Protein 2QHQ (pdb70)

Secondary structure (DSSP, 8-state):
-----HHHHHHHHHH-----TTT--HHHHH-EE----EEETTEEE-TTSSTTT--HHHHHHTT---HHHHHTTHIIIIIITT-TT----HHHHH---GGGGEEESS--EE-/--S---HHHHHHHHHH-----TTT--HHHHH-EE----EEETTEEE-TTSSTTT--HHHHHHTT---HHHHHTTHIIIIIITT-TT----HHHHH---GGGGEEESS--EE-

Solvent-accessible surface area: 12745 Å² total

InterPro domains:
  IPR014984 HopJ type III effector protein [PF08888] (11-119)
  IPR038604 Type III effector HopJ superfamily [G3DSA:3.20.160.10] (1-122)

Nearest PDB structures (foldseek):
  2qhq-assembly1_A  TM=1.009E+00  e=3.664E-19  Vibrio parahaemolyticus RIMD 2210633
  2qhq-assembly1_A  TM=9.987E-01  e=3.672E-18  Vibrio parahaemolyticus RIMD 2210633

Sequence (223 aa):
LGFGELQQFLDALASSPEIEFETTAVVIEDNYDFTPAAFTNGNTQNDANENNGSCIFAFGLLNALDEATLACFGRFYREDVLLHPENNDHQNIRNFVTGWEGIQQFETSALTAALGFGELQQFLDALASSPEIEFETTAVIEDNYDFTPAAFTTNGNTQNDANEENNGSCIFAFGLLNALDEEATLACFGRFYREDVLLHPEENNDHQNIRNFVTGWEEGIQFETSALTTA

Structure (mmCIF, N/CA/C/O backbone):
data_2QHQ
#
_entry.id   2QHQ
#
_cell.length_a   34.796
_cell.length_b   80.851
_cell.length_c   87.774
_cell.angle_alpha   90.00
_cell.angle_beta   90.00
_cell.angle_gamma   90.00
#
_symmetry.space_group_name_H-M   'P 21 21 21'
#
loop_
_entity.id
_entity.type
_entity.pdbx_description
1 polymer 'Unknown function protein VPA0580'
2 non-polymer 'ACETATE ION'
3 water water
#
loop_
_atom_site.group_PDB
_atom_site.id
_atom_site.type_symbol
_atom_site.label_atom_id
_atom_site.label_alt_id
_atom_site.label_comp_id
_atom_site.label_asym_id
_atom_site.label_entity_id
_atom_site.label_seq_id
_atom_site.pdbx_PDB_ins_code
_atom_site.Cartn_x
_atom_site.Cartn_y
_atom_site.Cartn_z
_atom_site.occupancy
_atom_site.B_iso_or_equiv
_atom_site.auth_seq_id
_atom_site.auth_comp_id
_atom_site.auth_asym_id
_atom_site.auth_atom_id
_atom_site.pdbx_PDB_model_num
ATOM 1 N N . LEU A 1 6 ? 44.634 80.277 5.660 1.00 19.08 3 LEU A N 1
ATOM 2 C CA . LEU A 1 6 ? 46.072 79.928 5.470 1.00 18.87 3 LEU A CA 1
ATOM 3 C C . LEU A 1 6 ? 46.984 80.884 6.242 1.00 18.29 3 LEU A C 1
ATOM 4 O O . LEU A 1 6 ? 47.753 80.454 7.114 1.00 19.32 3 LEU A O 1
ATOM 9 N N . GLY A 1 7 ? 46.879 82.178 5.933 1.00 16.52 4 GLY A N 1
ATOM 10 C CA . GLY A 1 7 ? 47.757 83.210 6.491 1.00 13.83 4 GLY A CA 1
ATOM 11 C C . GLY A 1 7 ? 47.880 83.257 8.003 1.00 12.22 4 GLY A C 1
ATOM 12 O O . GLY A 1 7 ? 47.058 82.699 8.737 1.00 12.18 4 GLY A O 1
ATOM 13 N N . PHE A 1 8 ? 48.921 83.934 8.469 1.00 10.92 5 PHE A N 1
ATOM 14 C CA . PHE A 1 8 ? 49.161 84.088 9.889 1.00 9.61 5 PHE A CA 1
ATOM 15 C C . PHE A 1 8 ? 47.950 84.747 10.553 1.00 9.01 5 PHE A C 1
ATOM 16 O O . PHE A 1 8 ? 47.474 85.792 10.095 1.00 7.85 5 PHE A O 1
ATOM 24 N N . GLY A 1 9 ? 47.473 84.131 11.627 1.00 8.22 6 GLY A N 1
ATOM 25 C CA . GLY A 1 9 ? 46.347 84.669 12.395 1.00 9.50 6 GLY A CA 1
ATOM 26 C C . GLY A 1 9 ? 44.988 84.249 11.883 1.00 10.52 6 GLY A C 1
ATOM 27 O O . GLY A 1 9 ? 43.967 84.708 12.391 1.00 11.38 6 GLY A O 1
ATOM 60 N N . GLU A 1 13 ? 36.651 79.308 12.484 1.00 12.80 10 GLU A N 1
ATOM 61 C CA . GLU A 1 13 ? 35.753 79.323 13.639 1.00 13.43 10 GLU A CA 1
ATOM 62 C C . GLU A 1 13 ? 34.825 78.117 13.633 1.00 13.48 10 GLU A C 1
ATOM 63 O O . GLU A 1 13 ? 34.180 77.816 12.620 1.00 13.90 10 GLU A O 1
ATOM 69 N N . LEU A 1 14 ? 34.762 77.439 14.780 1.00 13.15 11 LEU A N 1
ATOM 70 C CA . LEU A 1 14 ? 33.967 76.238 14.911 1.00 12.88 11 LEU A CA 1
ATOM 71 C C . LEU A 1 14 ? 32.481 76.519 14.698 1.00 12.98 11 LEU A C 1
ATOM 72 O O . LEU A 1 14 ? 31.830 75.807 13.945 1.00 12.73 11 LEU A O 1
ATOM 77 N N . GLN A 1 15 ? 31.937 77.535 15.370 1.00 12.08 12 GLN A N 1
ATOM 78 C CA . GLN A 1 15 ? 30.482 77.724 15.319 1.00 12.19 12 GLN A CA 1
ATOM 79 C C . GLN A 1 15 ? 29.942 77.916 13.898 1.00 11.56 12 GLN A C 1
ATOM 80 O O . GLN A 1 15 ? 28.892 77.347 13.537 1.00 11.49 12 GLN A O 1
ATOM 86 N N . GLN A 1 16 ? 30.660 78.681 13.077 1.00 10.92 13 GLN A N 1
ATOM 87 C CA . GLN A 1 16 ? 30.178 78.942 11.720 1.00 10.95 13 GLN A CA 1
ATOM 88 C C . GLN A 1 16 ? 30.148 77.652 10.898 1.00 10.59 13 GLN A C 1
ATOM 89 O O . GLN A 1 16 ? 29.217 77.425 10.135 1.00 10.22 13 GLN A O 1
ATOM 95 N N . PHE A 1 17 ? 31.163 76.809 11.074 1.00 10.50 14 PHE A N 1
ATOM 96 C CA . PHE A 1 17 ? 31.194 75.538 10.370 1.00 10.45 14 PHE A CA 1
ATOM 97 C C . PHE A 1 17 ? 29.950 74.710 10.736 1.00 10.91 14 PHE A C 1
ATOM 98 O O . PHE A 1 17 ? 29.281 74.151 9.864 1.00 10.58 14 PHE A O 1
ATOM 106 N N . LEU A 1 18 ? 29.632 74.652 12.026 1.00 11.25 15 LEU A N 1
ATOM 107 C CA . LEU A 1 18 ? 28.478 73.852 12.477 1.00 11.81 15 LEU A CA 1
ATOM 108 C C . LEU A 1 18 ? 27.167 74.439 11.958 1.00 11.72 15 LEU A C 1
ATOM 109 O O . LEU A 1 18 ? 26.272 73.7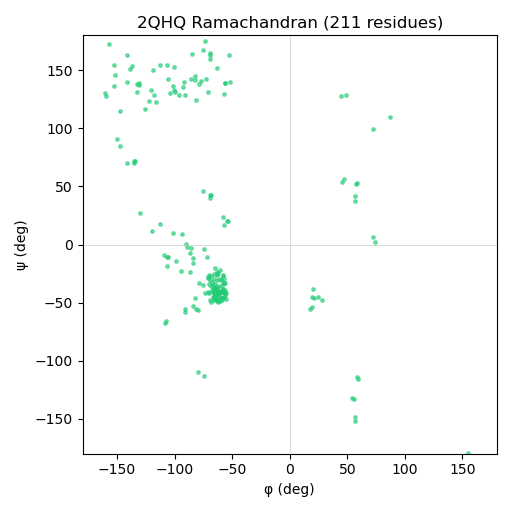12 11.527 1.00 11.70 15 LEU A O 1
ATOM 114 N N . ASP A 1 19 ? 27.066 75.764 11.979 1.00 11.78 16 ASP A N 1
ATOM 115 C CA . ASP A 1 19 ? 25.882 76.430 11.451 1.00 11.92 16 ASP A CA 1
ATOM 116 C C . ASP A 1 19 ? 25.720 76.171 9.957 1.00 12.02 16 ASP A C 1
ATOM 117 O O . ASP A 1 19 ? 24.597 75.995 9.475 1.00 11.25 16 ASP A O 1
ATOM 122 N N . ALA A 1 20 ? 26.838 76.156 9.229 1.00 11.30 17 ALA A N 1
ATOM 123 C CA . ALA A 1 20 ? 26.805 75.970 7.782 1.00 10.63 17 ALA A CA 1
ATOM 124 C C . ALA A 1 20 ? 26.406 74.537 7.457 1.00 10.94 17 ALA A C 1
ATOM 125 O O . ALA A 1 20 ? 25.597 74.281 6.562 1.00 10.70 17 ALA A O 1
ATOM 127 N N . LEU A 1 21 ? 26.970 73.619 8.221 1.00 10.37 18 LEU A N 1
ATOM 128 C CA . LEU A 1 21 ? 26.661 72.197 8.106 1.00 11.03 18 LEU A CA 1
ATOM 129 C C . LEU A 1 21 ? 25.170 71.937 8.364 1.00 11.79 18 LEU A C 1
ATOM 130 O O . LEU A 1 21 ? 24.544 71.130 7.670 1.00 10.85 18 LEU A O 1
ATOM 135 N N . ALA A 1 22 ? 24.616 72.625 9.360 1.00 12.34 19 ALA A N 1
ATOM 136 C CA . ALA A 1 22 ? 23.182 72.499 9.678 1.00 12.52 19 ALA A CA 1
ATOM 137 C C . ALA A 1 22 ? 22.289 73.084 8.589 1.00 12.64 19 ALA A C 1
ATOM 138 O O . ALA A 1 22 ? 21.213 72.554 8.307 1.00 14.25 19 ALA A O 1
ATOM 140 N N . SER A 1 23 ? 22.731 74.175 7.972 1.00 12.57 20 SER A N 1
ATOM 141 C CA . SER A 1 23 ? 21.921 74.900 6.992 1.00 12.67 20 SER A CA 1
ATOM 142 C C . SER A 1 23 ? 21.996 74.271 5.589 1.00 12.33 20 SER A C 1
ATOM 143 O O . SER A 1 23 ? 20.968 74.081 4.941 1.00 12.11 20 SER A O 1
ATOM 146 N N . SER A 1 24 ? 23.211 73.947 5.137 1.00 12.19 21 SER A N 1
ATOM 147 C CA . SER A 1 24 ? 23.446 73.461 3.768 1.00 11.85 21 SER A CA 1
ATOM 148 C C . SER A 1 24 ? 24.515 72.361 3.776 1.00 11.56 21 SER A C 1
ATOM 149 O O . SER A 1 24 ? 25.644 72.576 3.293 1.00 11.39 21 SER A O 1
ATOM 152 N N . PRO A 1 25 ? 24.174 71.175 4.319 1.00 11.18 22 PRO A N 1
ATOM 153 C CA . PRO A 1 25 ? 25.159 70.094 4.475 1.00 10.68 22 PRO A CA 1
ATOM 154 C C . PRO A 1 25 ? 25.832 69.639 3.176 1.00 10.19 22 PRO A C 1
ATOM 155 O O . PRO A 1 25 ? 26.958 69.152 3.218 1.00 9.20 22 PRO A O 1
ATOM 159 N N . GLU A 1 26 ? 25.167 69.808 2.038 1.00 9.18 23 GLU A N 1
ATOM 160 C CA . GLU A 1 26 ? 25.734 69.363 0.760 1.00 9.14 23 GLU A CA 1
ATOM 161 C C . GLU A 1 26 ? 26.836 70.281 0.240 1.00 9.02 23 GLU A C 1
ATOM 162 O O . GLU A 1 26 ? 27.527 69.956 -0.741 1.00 7.80 23 GLU A O 1
ATOM 179 N N . ILE A 1 28 ? 29.185 71.282 2.315 1.00 11.98 25 ILE A N 1
ATOM 180 C CA . ILE A 1 28 ? 30.361 70.965 3.145 1.00 13.12 25 ILE A CA 1
ATOM 181 C C . ILE A 1 28 ? 31.340 70.072 2.387 1.00 14.27 25 ILE A C 1
ATOM 182 O O . ILE A 1 28 ? 30.943 69.018 1.855 1.00 14.63 25 ILE A O 1
ATOM 187 N N . GLU A 1 29 ? 32.614 70.470 2.340 1.00 14.36 26 GLU A N 1
ATOM 188 C CA . GLU A 1 29 ? 33.614 69.628 1.679 1.00 14.74 26 GLU A CA 1
ATOM 189 C C . GLU A 1 29 ? 34.618 69.072 2.672 1.00 14.11 26 GLU A C 1
ATOM 190 O O . GLU A 1 29 ? 34.834 69.652 3.731 1.00 13.40 26 GLU A O 1
ATOM 196 N N . PHE A 1 30 ? 35.211 67.934 2.317 1.00 13.87 27 PHE A N 1
ATOM 197 C CA . PHE A 1 30 ? 36.140 67.212 3.176 1.00 13.80 27 PHE A CA 1
ATOM 1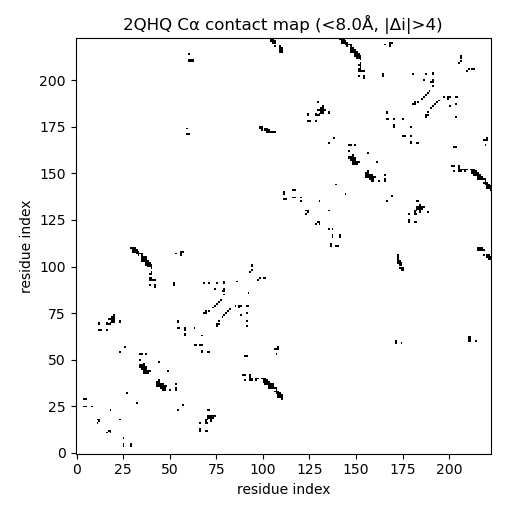98 C C . PHE A 1 30 ? 37.302 68.090 3.637 1.00 12.87 27 PHE A C 1
ATOM 199 O O . PHE A 1 30 ? 37.692 68.036 4.815 1.00 13.17 27 PHE A O 1
ATOM 207 N N . GLU A 1 31 ? 37.842 68.896 2.719 1.00 12.93 28 GLU A N 1
ATOM 208 C CA . GLU A 1 31 ? 38.963 69.801 3.044 1.00 12.71 28 GLU A CA 1
ATOM 209 C C . GLU A 1 31 ? 38.563 70.756 4.155 1.00 12.55 28 GLU A C 1
ATOM 210 O O . GLU A 1 31 ? 39.357 71.031 5.062 1.00 12.84 28 GLU A O 1
ATOM 216 N N . THR A 1 32 ? 37.330 71.247 4.083 1.00 12.32 29 THR A N 1
ATOM 217 C CA . THR A 1 32 ? 36.823 72.190 5.080 1.00 11.50 29 THR A CA 1
ATOM 218 C C . THR A 1 32 ? 36.711 71.515 6.437 1.00 11.01 29 THR A C 1
ATOM 219 O O . THR A 1 32 ? 37.143 72.057 7.449 1.00 10.21 29 THR A O 1
ATOM 223 N N . THR A 1 33 ? 36.166 70.307 6.445 1.00 10.18 30 THR A N 1
ATOM 224 C CA . THR A 1 33 ? 36.075 69.529 7.679 1.00 10.60 30 THR A CA 1
ATOM 225 C C . THR A 1 33 ? 37.455 69.306 8.283 1.00 10.60 30 THR A C 1
ATOM 226 O O . THR A 1 33 ? 37.637 69.474 9.500 1.00 10.68 30 THR A O 1
ATOM 238 N N . ALA A 1 35 ? 40.168 71.040 7.896 1.00 10.42 32 ALA A N 1
ATOM 239 C CA . ALA A 1 35 ? 40.715 72.322 8.382 1.00 9.81 32 ALA A CA 1
ATOM 240 C C . ALA A 1 35 ? 40.110 72.744 9.715 1.00 10.09 32 ALA A C 1
ATOM 241 O O . ALA A 1 35 ? 40.825 73.184 10.637 1.00 10.04 32 ALA A O 1
ATOM 243 N N . VAL A 1 36 ? 38.795 72.630 9.823 1.00 9.62 33 VAL A N 1
ATOM 244 C CA A VAL A 1 36 ? 38.103 72.995 11.060 0.50 9.58 33 VAL A CA 1
ATOM 245 C CA B VAL A 1 36 ? 38.130 73.021 11.062 0.50 9.64 33 VAL A CA 1
ATOM 246 C C . VAL A 1 36 ? 38.587 72.126 12.217 1.00 9.61 33 VAL A C 1
ATOM 247 O O . VAL A 1 36 ? 38.817 72.618 13.325 1.00 10.46 33 VAL A O 1
ATOM 254 N N . ILE A 1 37 ? 38.750 70.827 11.961 1.00 9.72 34 ILE A N 1
ATOM 255 C CA . ILE A 1 37 ? 39.251 69.933 13.025 1.00 10.17 34 ILE A CA 1
ATOM 256 C C . ILE A 1 37 ? 40.682 70.276 13.440 1.00 10.47 34 ILE A C 1
ATOM 257 O O . ILE A 1 37 ? 40.999 70.401 14.634 1.00 10.36 34 ILE A O 1
ATOM 262 N N . GLU A 1 38 ? 41.541 70.465 12.449 1.00 10.84 35 GLU A N 1
ATOM 263 C CA . GLU A 1 38 ? 42.921 70.877 12.714 1.00 11.30 35 GLU A CA 1
ATOM 264 C C . GLU A 1 38 ? 42.979 72.160 13.539 1.00 11.12 35 GLU A C 1
ATOM 265 O O . GLU A 1 38 ? 43.712 72.227 14.534 1.00 11.58 35 GLU A O 1
ATOM 271 N N . ASP A 1 39 ? 42.182 73.152 13.151 1.00 10.36 36 ASP A N 1
ATOM 272 C CA . ASP A 1 39 ? 42.258 74.476 13.778 1.00 10.43 36 ASP A CA 1
ATOM 273 C C . ASP A 1 39 ? 41.710 74.471 15.191 1.00 10.46 36 ASP A C 1
ATOM 274 O O . ASP A 1 39 ? 42.149 75.269 16.025 1.00 10.69 36 ASP A O 1
ATOM 279 N N . ASN A 1 40 ? 40.770 73.570 15.458 1.00 10.32 37 ASN A N 1
ATOM 280 C CA . ASN A 1 40 ? 40.025 73.633 16.700 1.00 10.95 37 ASN A CA 1
ATOM 281 C C . ASN A 1 40 ? 40.349 72.596 17.768 1.00 11.66 37 ASN A C 1
ATOM 282 O O . ASN A 1 40 ? 39.895 72.746 18.907 1.00 13.10 37 ASN A O 1
ATOM 287 N N . TYR A 1 41 ? 41.126 71.576 17.405 1.00 11.87 38 TYR A N 1
ATOM 288 C CA . TYR A 1 41 ? 41.397 70.446 18.301 1.00 12.55 38 TYR A CA 1
ATOM 289 C C . TYR A 1 41 ? 42.836 69.987 18.248 1.00 12.61 38 TYR A C 1
ATOM 290 O O . TYR A 1 41 ? 43.506 70.112 17.215 1.00 12.95 38 TYR A O 1
ATOM 299 N N . ASP A 1 42 ? 43.285 69.439 19.372 1.00 12.48 39 ASP A N 1
ATOM 300 C CA . ASP A 1 42 ? 44.496 68.636 19.441 1.00 12.96 39 ASP A CA 1
ATOM 301 C C . ASP A 1 42 ? 44.078 67.197 19.209 1.00 13.08 39 ASP A C 1
ATOM 302 O O . ASP A 1 42 ? 43.135 66.703 19.841 1.00 12.49 39 ASP A O 1
ATOM 307 N N . PHE A 1 43 ? 44.763 66.547 18.277 1.00 13.15 40 PHE A N 1
ATOM 308 C CA . PHE A 1 43 ? 44.451 65.183 17.900 1.00 13.28 40 PHE A CA 1
ATOM 309 C C . PHE A 1 43 ? 45.410 64.183 18.547 1.00 14.23 40 PHE A C 1
ATOM 310 O O . PHE A 1 43 ? 46.640 64.380 18.560 1.00 14.21 40 PHE A O 1
ATOM 318 N N . THR A 1 44 ? 44.831 63.133 19.110 1.00 13.88 41 THR A N 1
ATOM 319 C CA . THR A 1 44 ? 45.595 62.023 19.660 1.00 15.11 41 THR A CA 1
ATOM 320 C C . THR A 1 44 ? 45.074 60.754 19.007 1.00 14.17 41 THR A C 1
ATOM 321 O O . THR A 1 44 ? 43.902 60.410 19.181 1.00 15.15 41 THR A O 1
A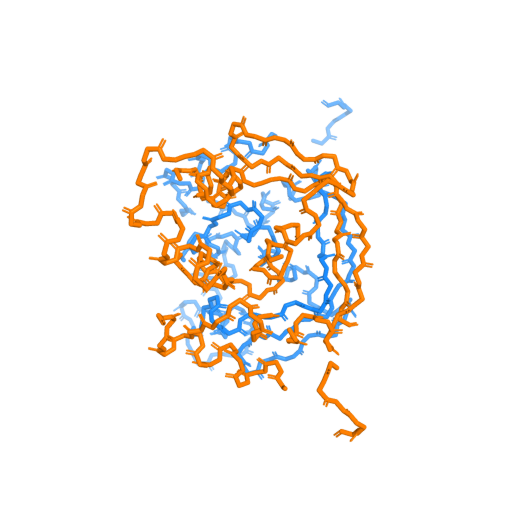TOM 325 N N . PRO A 1 45 ? 45.923 60.052 18.243 1.00 14.47 42 PRO A N 1
ATOM 326 C CA . PRO A 1 45 ? 45.427 58.841 17.591 1.00 13.95 42 PRO A CA 1
ATOM 327 C C . PRO A 1 45 ? 44.755 57.904 18.585 1.00 13.85 42 PRO A C 1
ATOM 328 O O . PRO A 1 45 ? 45.224 57.749 19.711 1.00 13.51 42 PRO A O 1
ATOM 332 N N . ALA A 1 46 ? 43.657 57.309 18.156 1.00 13.07 43 ALA A N 1
ATOM 333 C CA . ALA A 1 46 ? 42.821 56.475 19.032 1.00 12.96 43 ALA A CA 1
ATOM 334 C C . ALA A 1 46 ? 42.299 55.272 18.293 1.00 12.61 43 ALA A C 1
ATOM 335 O O . ALA A 1 46 ? 41.876 55.381 17.131 1.00 13.14 43 ALA A O 1
ATOM 337 N N . ALA A 1 47 ? 42.290 54.126 18.972 1.00 11.45 44 ALA A N 1
ATOM 338 C CA . ALA A 1 47 ? 41.688 52.925 18.402 1.00 11.78 44 ALA A CA 1
ATOM 339 C C . ALA A 1 47 ? 40.180 53.048 18.529 1.00 11.68 44 ALA A C 1
ATOM 340 O O . ALA A 1 47 ? 39.679 53.533 19.552 1.00 12.25 44 ALA A O 1
ATOM 342 N N . PHE A 1 48 ? 39.448 52.612 17.513 1.00 12.27 45 PHE A N 1
ATOM 343 C CA . PHE A 1 48 ? 37.992 52.565 17.634 1.00 12.20 45 PHE A CA 1
ATOM 344 C C . PHE A 1 48 ? 37.373 51.495 16.764 1.00 13.07 45 PHE A C 1
ATOM 345 O O . PHE A 1 48 ? 37.940 51.108 15.741 1.00 13.48 45 PHE A O 1
ATOM 353 N N . THR A 1 49 ? 36.200 51.022 17.174 1.00 13.16 46 THR A N 1
ATOM 354 C CA . THR A 1 49 ? 35.469 50.061 16.359 1.00 13.87 46 THR A CA 1
ATOM 355 C C . THR A 1 49 ? 34.294 50.789 15.733 1.00 14.04 46 THR A C 1
ATOM 356 O O . THR A 1 49 ? 33.812 51.787 16.277 1.00 13.52 46 THR A O 1
ATOM 360 N N . ASN A 1 50 ? 33.837 50.281 14.598 1.00 13.51 47 ASN A N 1
ATOM 361 C CA . ASN A 1 50 ? 32.794 50.930 13.823 1.00 14.32 47 ASN A CA 1
ATOM 362 C C . ASN A 1 50 ? 32.053 49.807 13.120 1.00 15.29 47 ASN A C 1
ATOM 363 O O . ASN A 1 50 ? 32.447 49.369 12.025 1.00 14.29 47 ASN A O 1
ATOM 368 N N . GLY A 1 51 ? 31.011 49.310 13.788 1.00 16.06 48 GLY A N 1
ATOM 369 C CA . GLY A 1 51 ? 30.237 48.184 13.292 1.00 18.18 48 GLY A CA 1
ATOM 370 C C . GLY A 1 51 ? 31.177 47.011 13.106 1.00 20.26 48 GLY A C 1
ATOM 371 O O . GLY A 1 51 ? 31.774 46.5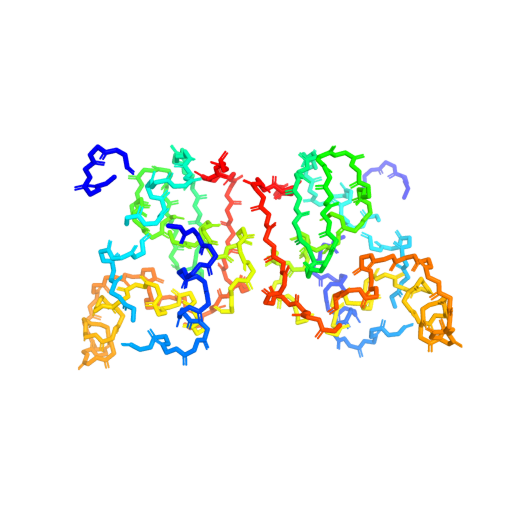33 14.069 1.00 20.30 48 GLY A O 1
ATOM 372 N N . ASN A 1 52 ? 31.355 46.605 11.854 1.00 21.88 49 ASN A N 1
ATOM 373 C CA . ASN A 1 52 ? 32.203 45.467 11.528 1.00 23.65 49 ASN A CA 1
ATOM 374 C C . ASN A 1 52 ? 33.681 45.769 11.252 1.00 23.77 49 ASN A C 1
ATOM 375 O O . ASN A 1 52 ? 34.455 44.842 10.967 1.00 23.45 49 ASN A O 1
ATOM 380 N N . THR A 1 53 ? 34.070 47.042 11.335 1.00 23.40 50 THR A N 1
ATOM 381 C CA . THR A 1 53 ? 35.470 47.428 11.132 1.00 23.90 50 THR A CA 1
ATOM 382 C C . THR A 1 53 ? 36.142 47.775 12.458 1.00 23.00 50 THR A C 1
ATOM 383 O O . THR A 1 53 ? 35.509 48.350 13.351 1.00 22.42 50 THR A O 1
ATOM 387 N N . GLN A 1 54 ? 37.416 47.399 12.579 1.00 22.12 51 GLN A N 1
ATOM 388 C CA . GLN A 1 54 ? 38.230 47.722 13.755 1.00 22.37 51 GLN A CA 1
ATOM 389 C C . GLN A 1 54 ? 39.374 48.592 13.261 1.00 20.10 51 GLN A C 1
ATOM 390 O O . GLN A 1 54 ? 40.032 48.236 12.282 1.00 19.75 51 GLN A O 1
ATOM 396 N N . ASN A 1 55 ? 39.589 49.740 13.900 1.00 17.34 52 ASN A N 1
ATOM 397 C CA . ASN A 1 55 ? 40.663 50.642 13.515 1.00 15.57 52 ASN A CA 1
ATOM 398 C C . ASN A 1 55 ? 41.668 50.750 14.656 1.00 15.00 52 ASN A C 1
ATOM 399 O O . ASN A 1 55 ? 41.297 51.100 15.773 1.00 14.05 52 ASN A O 1
ATOM 404 N N . ASP A 1 56 ? 42.934 50.432 14.380 1.00 14.60 53 ASP A N 1
ATOM 405 C CA . ASP A 1 56 ? 43.998 50.620 15.371 1.00 14.82 53 ASP A CA 1
ATOM 406 C C . ASP A 1 56 ? 44.213 52.113 15.554 1.00 14.04 53 ASP A C 1
ATOM 407 O O . ASP A 1 56 ? 43.858 52.888 14.683 1.00 13.72 53 ASP A O 1
ATOM 412 N N . ALA A 1 57 ? 44.812 52.523 16.665 1.00 13.69 54 ALA A N 1
ATOM 413 C CA . ALA A 1 57 ? 45.291 53.894 16.752 1.00 14.27 54 ALA A CA 1
ATOM 414 C C . ALA A 1 57 ? 46.258 54.154 15.589 1.00 14.45 54 ALA A C 1
ATOM 415 O O . ALA A 1 57 ? 47.076 53.285 15.234 1.00 14.27 54 ALA A O 1
ATOM 417 N N . ASN A 1 58 ? 46.137 55.341 14.997 1.00 15.03 55 ASN A N 1
ATOM 418 C CA . ASN A 1 58 ? 46.880 55.760 13.801 1.00 16.16 55 ASN A CA 1
ATOM 419 C C . ASN A 1 58 ? 46.479 55.166 12.462 1.00 16.60 55 ASN A C 1
ATOM 420 O O . ASN A 1 58 ? 47.105 55.435 11.430 1.00 17.95 55 ASN A O 1
ATOM 425 N N . GLU A 1 59 ? 45.446 54.337 12.478 1.00 15.82 56 GLU A N 1
ATOM 426 C CA . GLU A 1 59 ? 44.903 53.766 11.268 1.00 16.10 56 GLU A CA 1
ATOM 427 C C . GLU A 1 59 ? 43.613 54.510 10.940 1.00 15.04 56 GLU A C 1
ATOM 428 O O . GLU A 1 59 ? 42.770 54.691 11.822 1.00 14.82 56 GLU A O 1
ATOM 434 N N . ASN A 1 60 ? 43.467 54.958 9.687 1.00 13.50 57 ASN A N 1
ATOM 435 C CA . ASN A 1 60 ? 42.255 55.675 9.262 1.00 13.62 57 ASN A CA 1
ATOM 436 C C . ASN A 1 60 ? 41.987 56.952 10.078 1.00 13.26 57 ASN A C 1
ATOM 437 O O . ASN A 1 60 ? 40.892 57.128 10.635 1.00 12.82 57 ASN A O 1
ATOM 442 N N . ASN A 1 61 ? 43.001 57.814 10.157 1.00 13.08 58 ASN A N 1
ATOM 443 C CA . ASN A 1 61 ? 42.923 59.024 10.984 1.00 13.07 58 ASN A CA 1
ATOM 444 C C . ASN A 1 61 ? 41.857 60.002 10.543 1.00 12.58 58 ASN A C 1
ATOM 445 O O . ASN A 1 61 ? 41.319 60.737 11.374 1.00 12.88 58 ASN A O 1
ATOM 450 N N . GLY A 1 62 ? 41.558 60.044 9.241 1.00 11.84 59 GLY A N 1
ATOM 451 C CA . GLY A 1 62 ? 40.458 60.903 8.765 1.00 11.27 59 GLY A CA 1
ATOM 452 C C . GLY A 1 62 ? 39.105 60.535 9.372 1.00 11.86 59 GLY A C 1
ATOM 453 O O . GLY A 1 62 ? 38.381 61.405 9.867 1.00 11.48 59 GLY A O 1
ATOM 454 N N . SER A 1 63 ? 38.766 59.240 9.334 1.00 11.51 60 SER A N 1
ATOM 455 C CA . SER A 1 63 ? 37.524 58.737 9.933 1.00 12.22 60 SER A CA 1
ATOM 456 C C . SER A 1 63 ? 37.534 58.884 11.449 1.00 12.20 60 SER A C 1
ATOM 457 O O . SER A 1 63 ? 36.529 59.261 12.047 1.00 12.27 60 SER A O 1
ATOM 460 N N . CYS A 1 64 ? 38.686 58.622 12.060 1.00 11.53 61 CYS A N 1
ATOM 461 C CA . CYS A 1 64 ? 38.847 58.761 13.516 1.00 11.46 61 CYS A CA 1
ATOM 462 C C . CYS A 1 64 ? 38.499 60.196 13.920 1.00 12.03 61 CYS A C 1
ATOM 463 O O . CYS A 1 64 ? 37.680 60.400 14.814 1.00 12.17 61 CYS A O 1
ATOM 477 N N . ILE A 1 66 ? 36.798 62.530 12.181 1.00 10.62 63 ILE A N 1
ATOM 478 C CA . ILE A 1 66 ? 35.427 62.949 11.885 1.00 11.23 63 ILE A CA 1
ATOM 479 C C . ILE A 1 66 ? 34.431 62.392 12.907 1.00 11.44 63 ILE A C 1
ATOM 480 O O . ILE A 1 66 ? 33.546 63.122 13.372 1.00 11.90 63 ILE A O 1
ATOM 485 N N . PHE A 1 67 ? 34.553 61.102 13.247 1.00 11.48 64 PHE A N 1
ATOM 486 C CA . PHE A 1 67 ? 33.641 60.532 14.231 1.00 11.34 64 PHE A CA 1
ATOM 487 C C . PHE A 1 67 ? 33.816 61.186 15.590 1.00 11.94 64 PHE A C 1
ATOM 488 O O . PHE A 1 67 ? 32.829 61.482 16.254 1.00 11.69 64 PHE A O 1
ATOM 496 N N . ALA A 1 68 ? 35.058 61.424 16.004 1.00 11.48 65 ALA A N 1
ATOM 497 C CA . ALA A 1 68 ? 35.296 62.117 17.280 1.00 11.37 65 ALA A CA 1
ATOM 498 C C . ALA A 1 68 ? 34.694 63.518 17.265 1.00 11.67 65 ALA A C 1
ATOM 499 O O . ALA A 1 68 ? 34.101 63.953 18.241 1.00 12.59 65 ALA A O 1
ATOM 501 N N . PHE A 1 69 ? 34.852 64.216 16.143 1.00 12.05 66 PHE A N 1
ATOM 502 C CA . PHE A 1 69 ? 34.324 65.566 15.963 1.00 11.46 66 PHE A CA 1
ATOM 503 C C . PHE A 1 69 ? 32.786 65.547 16.019 1.00 11.87 66 PHE A C 1
ATOM 504 O O . PHE A 1 69 ? 32.171 66.402 16.632 1.00 11.54 66 PHE A O 1
ATOM 512 N N . GLY A 1 70 ? 32.173 64.559 15.362 1.00 11.45 67 GLY A N 1
ATOM 513 C CA . GLY A 1 70 ? 30.712 64.414 15.425 1.00 11.79 67 GLY A CA 1
ATOM 514 C C . GLY A 1 70 ? 30.225 64.254 16.857 1.00 11.91 67 GLY A C 1
ATOM 515 O O . GLY A 1 70 ? 29.192 64.809 17.237 1.00 12.55 67 GLY A O 1
ATOM 516 N N . LEU A 1 71 ? 30.961 63.502 17.664 1.00 11.88 68 LEU A N 1
ATOM 517 C CA . LEU A 1 71 ? 30.490 63.227 19.017 1.00 12.98 68 LEU A CA 1
ATOM 518 C C . LEU A 1 71 ? 30.639 64.475 19.878 1.00 13.42 68 LEU A C 1
ATOM 519 O O . LEU A 1 71 ? 29.764 64.813 20.673 1.00 13.35 68 LEU A O 1
ATOM 524 N N . LEU A 1 72 ? 31.761 65.160 19.719 1.00 14.19 69 LEU A N 1
ATOM 525 C CA . LEU A 1 72 ? 32.015 66.357 20.515 1.00 13.99 69 LEU A CA 1
ATOM 526 C C . LEU A 1 72 ? 31.026 67.485 20.194 1.00 14.22 69 LEU A C 1
ATOM 527 O O . LEU A 1 72 ? 30.775 68.349 21.033 1.00 14.38 69 LEU A O 1
ATOM 532 N N . ASN A 1 73 ? 30.473 67.471 18.985 1.00 13.14 70 ASN A N 1
ATOM 533 C CA . ASN A 1 73 ? 29.561 68.533 18.542 1.00 13.03 70 ASN A CA 1
ATOM 534 C C . ASN A 1 73 ? 28.114 68.077 18.340 1.00 12.61 70 ASN A C 1
ATOM 535 O O . ASN A 1 73 ? 27.312 68.771 17.712 1.00 12.91 70 ASN A O 1
ATOM 540 N N . ALA A 1 74 ? 27.794 66.926 18.934 1.00 12.53 71 ALA A N 1
ATOM 541 C CA . ALA A 1 74 ? 26.426 66.396 18.994 1.00 11.80 71 ALA A CA 1
ATOM 542 C C . ALA A 1 74 ? 25.774 66.217 17.617 1.00 12.38 71 ALA A C 1
ATOM 543 O O . ALA A 1 74 ? 24.572 66.498 17.450 1.00 12.56 71 ALA A O 1
ATOM 545 N N . LEU A 1 75 ? 26.563 65.793 16.631 1.00 12.08 72 LEU A N 1
ATOM 546 C CA . LEU A 1 75 ? 26.038 65.622 15.275 1.00 12.21 72 LEU A CA 1
ATOM 547 C C . LEU A 1 75 ? 25.339 64.289 15.127 1.00 12.82 72 LEU A C 1
ATOM 548 O O . LEU A 1 75 ? 25.790 63.292 15.676 1.00 13.36 72 LEU A O 1
ATOM 553 N N . ASP A 1 76 ? 24.231 64.280 14.389 1.00 13.08 73 ASP A N 1
ATOM 554 C CA . ASP A 1 76 ? 23.546 63.017 14.121 1.00 13.39 73 ASP A CA 1
ATOM 555 C C . ASP A 1 76 ? 24.256 62.276 12.997 1.00 12.61 73 ASP A C 1
ATOM 556 O O . ASP A 1 76 ? 25.246 62.762 12.473 1.00 11.92 73 ASP A O 1
ATOM 572 N N . GLU A 1 78 ? 23.560 61.553 9.875 1.00 12.01 75 GLU A N 1
ATOM 573 C CA . GLU A 1 78 ? 23.555 62.138 8.537 1.00 12.46 75 GLU A CA 1
ATOM 574 C C . GLU A 1 78 ? 24.460 63.366 8.435 1.00 11.90 75 GLU A C 1
ATOM 575 O O . GLU A 1 78 ? 25.140 63.547 7.422 1.00 12.68 75 GLU A O 1
ATOM 581 N N . ALA A 1 79 ? 24.472 64.183 9.489 1.00 12.15 76 ALA A N 1
ATOM 582 C CA . ALA A 1 79 ? 25.355 65.374 9.568 1.00 11.72 76 ALA A CA 1
ATOM 583 C C . ALA A 1 79 ? 26.811 64.940 9.624 1.00 11.66 76 ALA A C 1
ATOM 584 O O . ALA A 1 79 ? 27.661 65.560 9.011 1.00 12.27 76 ALA A O 1
ATOM 586 N N . THR A 1 80 ? 27.088 63.844 10.327 1.00 11.89 77 THR A N 1
ATOM 587 C CA . THR A 1 80 ? 28.433 63.279 10.400 1.00 11.65 77 THR A CA 1
ATOM 588 C C . THR A 1 80 ? 28.898 62.753 9.033 1.00 11.15 77 THR A C 1
ATOM 589 O O . THR A 1 80 ? 30.018 63.042 8.581 1.00 10.58 77 THR A O 1
ATOM 593 N N . LEU A 1 81 ? 28.046 61.988 8.360 1.00 10.16 78 LEU A N 1
ATOM 594 C CA . LEU A 1 81 ? 28.369 61.534 7.007 1.00 10.91 78 LEU A CA 1
ATOM 595 C C . LEU A 1 81 ? 28.674 62.721 6.069 1.00 10.62 78 LEU A C 1
ATOM 596 O O . LEU A 1 81 ? 29.608 62.662 5.242 1.00 11.00 78 LEU A O 1
ATOM 601 N N . ALA A 1 82 ? 27.918 63.804 6.211 1.00 10.55 79 ALA A N 1
ATOM 602 C CA . ALA A 1 82 ? 28.117 64.991 5.365 1.00 10.77 79 ALA A CA 1
ATOM 603 C C . ALA A 1 82 ? 29.513 65.575 5.515 1.00 11.10 79 ALA A C 1
ATOM 604 O O . ALA A 1 82 ? 30.054 66.176 4.566 1.00 10.98 79 ALA A O 1
ATOM 606 N N . CYS A 1 83 ? 30.090 65.423 6.710 1.00 11.23 80 CYS A N 1
ATOM 607 C CA . CYS A 1 83 ? 31.454 65.913 6.939 1.00 11.97 80 CYS A CA 1
ATOM 608 C C . CYS A 1 83 ? 32.509 65.217 6.074 1.00 12.19 80 CYS A C 1
ATOM 609 O O . CYS A 1 83 ? 33.577 65.785 5.849 1.00 12.08 80 CYS A O 1
ATOM 612 N N . PHE A 1 84 ? 32.219 63.989 5.612 1.00 11.63 81 PHE A N 1
ATOM 613 C CA . PHE A 1 84 ? 33.100 63.270 4.659 1.00 11.60 81 PHE A CA 1
ATOM 614 C C . PHE A 1 84 ? 33.057 63.861 3.243 1.00 11.70 81 PHE A C 1
ATOM 615 O O . PHE A 1 84 ? 33.864 63.502 2.367 1.00 11.97 81 PHE A O 1
ATOM 623 N N . GLY A 1 85 ? 32.107 64.767 3.006 1.00 11.60 82 GLY A N 1
ATOM 624 C CA . GLY A 1 85 ? 32.001 65.419 1.694 1.00 12.18 82 GLY A CA 1
ATOM 625 C C . GLY A 1 85 ? 31.857 64.437 0.546 1.00 12.45 82 GLY A C 1
ATOM 626 O O . GLY A 1 85 ? 31.065 63.501 0.618 1.00 11.95 82 GLY A O 1
ATOM 627 N N . ARG A 1 86 ? 32.641 64.645 -0.510 1.00 12.67 83 ARG A N 1
ATOM 628 C CA . ARG A 1 86 ? 32.568 63.810 -1.718 1.00 12.23 83 ARG A CA 1
ATOM 629 C C . ARG A 1 86 ? 32.814 62.320 -1.481 1.00 12.50 83 ARG A C 1
ATOM 630 O O . ARG A 1 86 ? 32.356 61.488 -2.257 1.00 12.49 83 ARG A O 1
ATOM 638 N N . PHE A 1 87 ? 33.573 61.981 -0.437 1.00 10.91 84 PHE A N 1
ATOM 639 C CA . PHE A 1 87 ? 33.892 60.581 -0.160 1.00 13.46 84 PHE A CA 1
ATOM 640 C C . PHE A 1 87 ? 32.641 59.788 0.233 1.00 11.98 84 PHE A C 1
ATOM 641 O O . PHE A 1 87 ? 32.474 58.641 -0.138 1.00 13.03 84 PHE A O 1
ATOM 649 N N . TYR A 1 88 ? 31.749 60.466 0.937 1.00 11.52 85 TYR A N 1
ATOM 650 C CA . TYR A 1 88 ? 30.417 59.940 1.182 1.00 11.82 85 TYR A CA 1
ATOM 651 C C . TYR A 1 88 ? 29.511 60.150 -0.048 1.00 13.48 85 TYR A C 1
ATOM 652 O O . TYR A 1 88 ? 28.941 59.197 -0.568 1.00 10.79 85 TYR A O 1
ATOM 661 N N . ARG A 1 89 ? 29.372 61.414 -0.510 1.00 12.24 86 ARG A N 1
ATOM 662 C CA . ARG A 1 89 ? 28.313 61.740 -1.487 1.00 13.19 86 ARG A CA 1
ATOM 663 C C . ARG A 1 89 ? 28.496 61.109 -2.868 1.00 13.56 86 ARG A C 1
ATOM 664 O O . ARG A 1 89 ? 27.505 60.796 -3.565 1.00 13.47 86 ARG A O 1
ATOM 672 N N . GLU A 1 90 ? 29.758 60.936 -3.257 1.00 13.33 87 GLU A N 1
ATOM 673 C CA . GLU A 1 90 ? 30.097 60.429 -4.574 1.00 14.61 87 GLU A CA 1
ATOM 674 C C . GLU A 1 90 ? 30.627 59.005 -4.449 1.00 14.40 87 GLU A C 1
ATOM 675 O O . GLU A 1 90 ? 29.947 58.062 -4.866 1.00 13.70 87 GLU A O 1
ATOM 681 N N . ASP A 1 91 ? 31.807 58.838 -3.840 1.00 13.22 88 ASP A N 1
ATOM 682 C CA . ASP A 1 91 ? 32.484 57.520 -3.823 1.00 13.61 88 ASP A CA 1
ATOM 683 C C . ASP A 1 91 ? 31.638 56.402 -3.238 1.00 13.24 88 ASP A C 1
ATOM 684 O O . ASP A 1 91 ? 31.621 55.272 -3.755 1.00 12.72 88 ASP A O 1
ATOM 689 N N . VAL A 1 92 ? 30.964 56.699 -2.134 1.00 12.64 89 VAL A N 1
ATOM 690 C CA . VAL A 1 92 ? 30.191 55.671 -1.461 1.00 12.36 89 VAL A CA 1
ATOM 691 C C . VAL A 1 92 ? 28.739 55.632 -1.975 1.00 11.87 89 VAL A C 1
ATOM 692 O O . VAL A 1 92 ? 28.284 54.597 -2.471 1.00 11.42 89 VAL A O 1
ATOM 696 N N . LE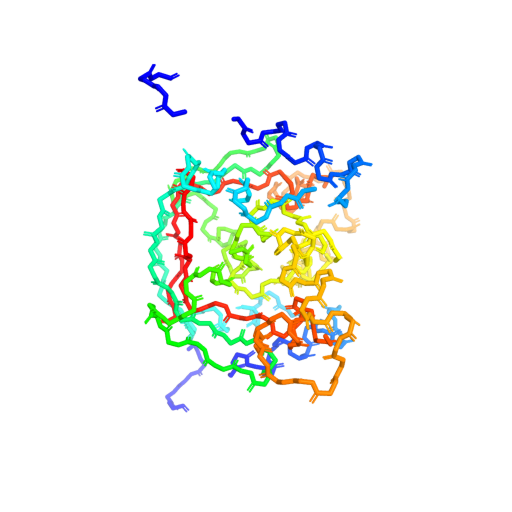U A 1 93 ? 28.008 56.747 -1.864 1.00 11.79 90 LEU A N 1
ATOM 697 C CA . LEU A 1 93 ? 26.566 56.707 -2.216 1.00 11.26 90 LEU A CA 1
ATOM 698 C C . LEU A 1 93 ? 26.277 56.277 -3.644 1.00 11.49 90 LEU A C 1
ATOM 699 O O . LEU A 1 93 ? 25.275 55.583 -3.903 1.00 11.51 90 LEU A O 1
ATOM 704 N N . LEU A 1 94 ? 27.134 56.675 -4.571 1.00 11.06 91 LEU A N 1
ATOM 705 C CA . LEU A 1 94 ? 26.856 56.365 -5.966 1.00 11.96 91 LEU A CA 1
ATOM 706 C C . LEU A 1 94 ? 27.383 54.985 -6.377 1.00 12.19 91 LEU A C 1
ATOM 707 O O . LEU A 1 94 ? 27.109 54.510 -7.488 1.00 13.43 91 LEU A O 1
ATOM 712 N N . HIS A 1 95 ? 28.132 54.342 -5.478 1.00 12.04 92 HIS A N 1
ATOM 713 C CA . HIS A 1 95 ? 28.823 53.090 -5.817 1.00 12.58 92 HIS A CA 1
ATOM 714 C C . HIS A 1 95 ? 28.653 52.064 -4.706 1.00 13.13 92 HIS A C 1
ATOM 715 O O . HIS A 1 95 ? 29.615 51.738 -4.007 1.00 13.32 92 HIS A O 1
ATOM 722 N N . PRO A 1 96 ? 27.428 51.541 -4.536 1.00 13.65 93 PRO A N 1
ATOM 723 C CA . PRO A 1 96 ? 27.198 50.570 -3.472 1.00 14.21 93 PRO A CA 1
ATOM 724 C C . PRO A 1 96 ? 27.970 49.252 -3.652 1.00 15.71 93 PRO A C 1
ATOM 725 O O . PRO A 1 96 ? 28.178 48.544 -2.661 1.00 16.80 93 PRO A O 1
ATOM 729 N N . GLU A 1 97 ? 28.411 48.952 -4.874 1.00 16.37 94 GLU A N 1
ATOM 730 C CA . GLU A 1 97 ? 29.147 47.697 -5.166 1.00 18.10 94 GLU A CA 1
ATOM 731 C C . GLU A 1 97 ? 30.657 47.769 -4.869 1.00 18.70 94 GLU A C 1
ATOM 732 O O . GLU A 1 97 ? 31.348 46.729 -4.889 1.00 19.49 94 GLU A O 1
ATOM 738 N N . ASN A 1 98 ? 31.178 48.967 -4.619 1.00 18.92 95 ASN A N 1
ATOM 739 C CA . ASN A 1 98 ? 32.607 49.133 -4.325 1.00 19.26 95 ASN A CA 1
ATOM 740 C C . ASN A 1 98 ? 32.855 48.890 -2.834 1.00 20.54 95 ASN A C 1
ATOM 741 O O . ASN A 1 98 ? 31.913 48.854 -2.048 1.00 21.52 95 ASN A O 1
ATOM 746 N N . ASN A 1 99 ? 34.094 48.673 -2.433 1.00 21.75 96 ASN A N 1
ATOM 747 C CA . ASN A 1 99 ? 34.318 48.437 -0.988 1.00 22.52 96 ASN A CA 1
ATOM 748 C C . ASN A 1 99 ? 35.417 49.281 -0.362 1.00 21.94 96 ASN A C 1
ATOM 749 O O . ASN A 1 99 ? 36.031 48.889 0.650 1.00 22.87 96 ASN A O 1
ATOM 754 N N . ASP A 1 100 ? 35.641 50.446 -0.963 1.00 19.70 97 ASP A N 1
ATOM 755 C CA . ASP A 1 100 ? 36.473 51.496 -0.407 1.00 17.93 97 ASP A CA 1
ATOM 756 C C . ASP A 1 100 ? 35.762 52.189 0.762 1.00 16.66 97 ASP A C 1
ATOM 757 O O . ASP A 1 100 ? 34.610 51.886 1.061 1.00 16.77 97 ASP A O 1
ATOM 762 N N . HIS A 1 101 ? 36.460 53.099 1.431 1.00 16.04 98 HIS A N 1
ATOM 763 C CA . HIS A 1 101 ? 35.874 53.883 2.531 1.00 15.06 98 HIS A CA 1
ATOM 764 C C . HIS A 1 101 ? 35.053 53.005 3.504 1.00 14.16 98 HIS A C 1
ATOM 765 O O . HIS A 1 101 ? 33.871 53.291 3.804 1.00 13.09 98 HIS A O 1
ATOM 772 N N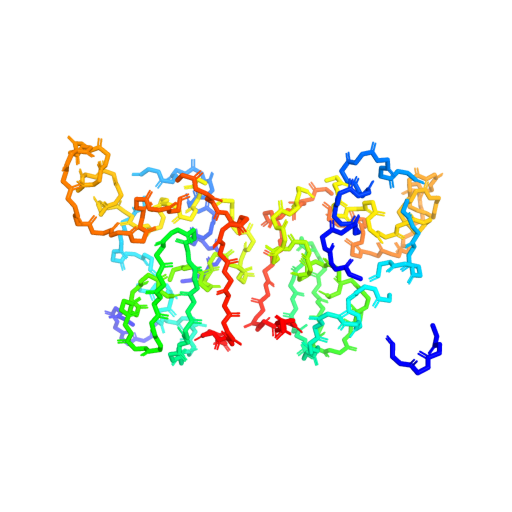 . GLN A 1 102 ? 35.672 51.944 4.024 1.00 13.55 99 GLN A N 1
ATOM 773 C CA . GLN A 1 102 ? 34.951 51.035 4.903 1.00 14.17 99 GLN A CA 1
ATOM 774 C C . GLN A 1 102 ? 34.335 51.673 6.137 1.00 13.36 99 GLN A C 1
ATOM 775 O O . GLN A 1 102 ? 33.275 51.248 6.576 1.00 12.93 99 GLN A O 1
ATOM 781 N N . ASN A 1 103 ? 34.976 52.700 6.697 1.00 12.18 100 ASN A N 1
ATOM 782 C CA . ASN A 1 103 ? 34.376 53.385 7.836 1.00 11.63 100 ASN A CA 1
ATOM 783 C C . ASN A 1 103 ? 33.092 54.153 7.476 1.00 11.25 100 ASN A C 1
ATOM 784 O O . ASN A 1 103 ? 32.126 54.155 8.241 1.00 11.48 100 ASN A O 1
ATOM 789 N N . ILE A 1 104 ? 33.076 54.791 6.314 1.00 11.33 101 ILE A N 1
ATOM 790 C CA . ILE A 1 104 ? 31.854 55.464 5.866 1.00 11.73 101 ILE A CA 1
ATOM 791 C C . ILE A 1 104 ? 30.761 54.408 5.642 1.00 12.03 101 ILE A C 1
ATOM 792 O O . ILE A 1 104 ? 29.619 54.573 6.087 1.00 12.22 101 ILE A O 1
ATOM 797 N N . ARG A 1 105 ? 31.121 53.330 4.946 1.00 11.93 102 ARG A N 1
ATOM 798 C CA . ARG A 1 105 ? 30.148 52.295 4.583 1.00 12.14 102 ARG A CA 1
ATOM 799 C C . ARG A 1 105 ? 29.568 51.639 5.832 1.00 12.78 102 ARG A C 1
ATOM 800 O O . ARG A 1 105 ? 28.363 51.406 5.899 1.00 12.88 102 ARG A O 1
ATOM 808 N N . ASN A 1 106 ? 30.416 51.369 6.822 1.00 13.12 103 ASN A N 1
ATOM 809 C CA . ASN A 1 106 ? 29.915 50.819 8.087 1.00 13.49 103 ASN A CA 1
ATOM 810 C C . ASN A 1 106 ? 29.024 51.786 8.863 1.00 13.67 103 ASN A C 1
ATOM 811 O O . ASN A 1 106 ? 27.969 51.398 9.396 1.00 13.83 103 ASN A O 1
ATOM 816 N N . PHE A 1 107 ? 29.415 53.052 8.897 1.00 12.54 104 PHE A N 1
ATOM 817 C CA . PHE A 1 107 ? 28.708 54.008 9.732 1.00 13.72 104 PHE A CA 1
ATOM 818 C C . PHE A 1 107 ? 27.313 54.272 9.162 1.00 15.00 104 PHE A C 1
ATOM 819 O O . PHE A 1 107 ? 26.376 54.514 9.905 1.00 14.71 104 PHE A O 1
ATOM 835 N N . VAL A 1 109 ? 25.327 52.131 8.004 1.00 18.52 106 VAL A N 1
ATOM 836 C CA . VAL A 1 109 ? 24.480 51.013 8.386 1.00 18.95 106 VAL A CA 1
ATOM 837 C C . VAL A 1 109 ? 24.217 51.030 9.892 1.00 18.24 106 VAL A C 1
ATOM 838 O O . VAL A 1 109 ? 23.065 51.063 10.321 1.00 18.67 106 VAL A O 1
ATOM 842 N N . THR A 1 110 ? 25.291 51.048 10.675 1.00 17.06 107 THR A N 1
ATOM 843 C CA . THR A 1 110 ? 25.196 50.858 12.132 1.00 16.04 107 THR A CA 1
ATOM 844 C C . THR A 1 110 ? 25.225 52.158 12.957 1.00 15.60 107 THR A C 1
ATOM 845 O O . THR A 1 110 ? 24.884 52.150 14.151 1.00 15.78 107 THR A O 1
ATOM 849 N N . GLY A 1 111 ? 25.622 53.264 12.330 1.00 14.45 108 GLY A N 1
ATOM 850 C CA . GLY A 1 111 ? 25.583 54.585 12.975 1.00 13.84 108 GLY A CA 1
ATOM 851 C C . GLY A 1 111 ? 26.356 54.671 14.285 1.00 13.31 108 GLY A C 1
ATOM 852 O O . GLY A 1 111 ? 27.378 53.992 14.471 1.00 12.52 108 GLY A O 1
ATOM 853 N N . TRP A 1 112 ? 25.868 55.507 15.196 1.00 12.74 109 TRP A N 1
ATOM 854 C CA . TRP A 1 112 ? 26.580 55.737 16.452 1.00 12.65 109 TRP A CA 1
ATOM 855 C C . TRP A 1 112 ? 26.520 54.508 17.341 1.00 13.25 109 TRP A C 1
ATOM 856 O O . TRP A 1 112 ? 27.410 54.300 18.150 1.00 13.08 109 TRP A O 1
ATOM 867 N N . GLU A 1 113 ? 25.485 53.685 17.179 1.00 13.98 110 GLU A N 1
ATOM 868 C CA . GLU A 1 113 ? 25.379 52.445 17.982 1.00 15.76 110 GLU A CA 1
ATOM 869 C C . GLU A 1 113 ? 26.542 51.500 17.676 1.00 15.49 110 GLU A C 1
ATOM 870 O O . GLU A 1 113 ? 26.925 50.692 18.521 1.00 17.09 110 GLU A O 1
ATOM 876 N N . GLY A 1 114 ? 27.112 51.602 16.476 1.00 13.85 111 GLY A N 1
ATOM 877 C CA . GLY A 1 114 ? 28.257 50.766 16.122 1.00 13.07 111 GLY A CA 1
ATOM 878 C C . GLY A 1 114 ? 29.626 51.346 16.469 1.00 13.10 111 GLY A C 1
ATOM 879 O O . GLY A 1 114 ? 30.634 50.686 16.240 1.00 12.97 111 GLY A O 1
ATOM 880 N N . ILE A 1 115 ? 29.666 52.568 17.012 1.00 12.28 112 ILE A N 1
ATOM 881 C CA . ILE A 1 115 ? 30.935 53.294 17.265 1.00 12.16 112 ILE A CA 1
ATOM 882 C C . ILE A 1 115 ? 31.325 53.151 18.738 1.00 12.78 112 ILE A C 1
ATOM 883 O O . ILE A 1 115 ? 30.499 53.379 19.620 1.00 12.61 112 ILE A O 1
ATOM 888 N N . GLN A 1 116 ? 32.592 52.791 18.982 1.00 12.57 113 GLN A N 1
ATOM 889 C CA A GLN A 1 116 ? 33.145 52.703 20.318 0.50 12.98 113 GLN A CA 1
ATOM 890 C CA B GLN A 1 116 ? 33.156 52.738 20.328 0.50 12.47 113 GLN A CA 1
ATOM 891 C C . GLN A 1 116 ? 34.622 53.116 20.255 1.00 12.47 113 GLN A C 1
ATOM 892 O O . GLN A 1 116 ? 35.412 52.431 19.612 1.00 12.25 113 GLN A O 1
ATOM 903 N N . PHE A 1 117 ? 34.974 54.224 20.904 1.00 11.74 114 PHE A N 1
ATOM 904 C CA . PHE A 1 117 ? 36.377 54.669 21.000 1.00 11.90 114 PHE A CA 1
ATOM 905 C C . PHE A 1 117 ? 37.013 54.104 22.253 1.00 12.10 114 PHE A C 1
ATOM 906 O O . PHE A 1 117 ? 36.383 54.097 23.311 1.00 11.88 114 PHE A O 1
ATOM 914 N N . GLU A 1 118 ? 38.273 53.669 22.157 1.00 12.60 115 GLU A N 1
ATOM 915 C CA . GLU A 1 118 ? 39.035 53.237 23.355 1.00 12.86 115 GLU A CA 1
ATOM 916 C C . GLU A 1 118 ? 39.577 54.425 24.139 1.00 13.61 115 GLU A C 1
ATOM 917 O O . GLU A 1 118 ? 39.721 54.384 25.369 1.00 12.93 115 GLU A O 1
ATOM 923 N N . THR A 1 119 ? 39.919 55.479 23.412 1.00 13.75 116 THR A N 1
ATOM 924 C CA . THR A 1 119 ? 40.440 56.694 23.997 1.00 13.92 116 THR A CA 1
ATOM 925 C C . THR A 1 119 ? 39.861 57.872 23.225 1.00 13.88 116 THR A C 1
ATOM 926 O O . THR A 1 119 ? 39.325 57.708 22.122 1.00 14.27 116 THR A O 1
ATOM 930 N N . SER A 1 120 ? 39.947 59.050 23.818 1.00 12.84 117 SER A N 1
ATOM 931 C CA . SER A 1 120 ? 39.411 60.264 23.220 1.00 13.32 117 SER A CA 1
ATOM 932 C C . SER A 1 120 ? 40.399 60.829 22.181 1.00 12.69 117 SER A C 1
ATOM 933 O O . SER A 1 120 ? 41.568 61.077 22.498 1.00 13.37 117 SER A O 1
ATOM 936 N N . ALA A 1 121 ? 39.934 61.015 20.950 1.00 12.49 118 ALA A N 1
ATOM 937 C CA . ALA A 1 121 ? 40.808 61.434 19.838 1.00 12.44 118 ALA A CA 1
ATOM 938 C C . ALA A 1 121 ? 41.003 62.945 19.703 1.00 12.48 118 ALA A C 1
ATOM 939 O O . ALA A 1 121 ? 42.009 63.386 19.144 1.00 13.38 118 ALA A O 1
ATOM 941 N N . LEU A 1 122 ? 40.065 63.735 20.215 1.00 11.89 119 LEU A N 1
ATOM 942 C CA . LEU A 1 122 ? 40.108 65.187 20.052 1.00 11.56 119 LEU A CA 1
ATOM 943 C C . LEU A 1 122 ? 39.857 65.889 21.378 1.00 12.83 119 LEU A C 1
ATOM 944 O O . LEU A 1 122 ? 38.904 65.553 22.100 1.00 12.98 119 LEU A O 1
ATOM 949 N N . THR A 1 123 ? 40.727 66.846 21.680 1.00 13.32 120 THR A N 1
ATOM 950 C CA . THR A 1 123 ? 40.551 67.751 22.800 1.00 13.74 120 THR A CA 1
ATOM 951 C C . THR A 1 123 ? 40.513 69.188 22.267 1.00 13.61 120 THR A C 1
ATOM 952 O O . THR A 1 123 ? 41.361 69.584 21.455 1.00 12.87 120 THR A O 1
ATOM 956 N N . ALA A 1 124 ? 39.534 69.957 22.738 1.00 13.92 121 ALA A N 1
ATOM 957 C CA . ALA A 1 124 ? 39.364 71.357 22.277 1.00 14.27 121 ALA A CA 1
ATOM 958 C C . ALA A 1 124 ? 40.597 72.217 22.567 1.00 15.36 121 ALA A C 1
ATOM 959 O O . ALA A 1 124 ? 41.178 72.145 23.669 1.00 14.41 121 ALA A O 1
ATOM 981 N N . ALA B 1 5 ? 35.355 44.981 39.837 1.00 27.38 2 ALA B N 1
ATOM 982 C CA . ALA B 1 5 ? 34.290 45.488 40.701 1.00 26.96 2 ALA B CA 1
ATOM 983 C C . ALA B 1 5 ? 33.598 44.390 41.516 1.00 26.78 2 ALA B C 1
ATOM 984 O O . ALA B 1 5 ? 33.393 44.554 42.726 1.00 25.98 2 ALA B O 1
ATOM 986 N N . LEU B 1 6 ? 33.275 43.272 40.866 1.00 26.29 3 LEU B N 1
ATOM 987 C CA . LEU B 1 6 ? 32.451 42.220 41.495 1.00 27.09 3 LEU B CA 1
ATOM 988 C C . LEU B 1 6 ? 33.196 41.074 42.176 1.00 26.71 3 LEU B C 1
ATOM 989 O O . LEU B 1 6 ? 32.632 40.403 43.047 1.00 26.88 3 LEU B O 1
ATOM 994 N N . GLY B 1 7 ? 34.443 40.836 41.775 1.00 26.59 4 GLY B N 1
ATOM 995 C CA . GLY B 1 7 ? 35.215 39.729 42.341 1.00 26.05 4 GLY B CA 1
ATOM 996 C C . GLY B 1 7 ? 36.307 39.230 41.420 1.00 25.94 4 GLY B C 1
ATOM 997 O O . GLY B 1 7 ? 36.486 39.754 40.317 1.00 25.72 4 GLY B O 1
ATOM 998 N N . PHE B 1 8 ? 37.035 38.208 41.867 1.00 25.38 5 PHE B N 1
ATOM 999 C CA . PHE B 1 8 ? 38.191 37.724 41.123 1.00 25.36 5 PHE B CA 1
ATOM 1000 C C . PHE B 1 8 ? 37.783 37.006 39.848 1.00 24.97 5 PHE B C 1
ATOM 1001 O O . PHE B 1 8 ? 36.918 36.125 39.875 1.00 25.25 5 PHE B O 1
ATOM 1009 N N . GLY B 1 9 ? 38.428 37.380 38.744 1.00 24.55 6 GLY B N 1
ATOM 1010 C CA . GLY B 1 9 ? 38.142 36.803 37.446 1.00 23.63 6 GLY B CA 1
ATOM 1011 C C . GLY B 1 9 ? 36.815 37.257 36.874 1.00 23.70 6 GLY B C 1
ATOM 1012 O O . GLY B 1 9 ? 36.380 36.741 35.840 1.00 23.08 6 GLY B O 1
ATOM 1040 N N . GLU B 1 13 ? 31.433 42.771 31.108 1.00 16.78 10 GLU B N 1
ATOM 1041 C CA . GLU B 1 13 ? 31.674 42.947 29.675 1.00 16.71 10 GLU B CA 1
ATOM 1042 C C . GLU B 1 13 ? 31.011 44.208 29.105 1.00 15.86 10 GLU B C 1
ATOM 1043 O O . GLU B 1 13 ? 29.813 44.437 29.281 1.00 16.14 10 GLU B O 1
ATOM 1049 N N . LEU B 1 14 ? 31.808 45.016 28.418 1.00 14.87 11 LEU B N 1
ATOM 1050 C CA . LEU B 1 14 ? 31.326 46.278 27.886 1.00 14.27 11 LEU B CA 1
ATOM 1051 C C . LEU B 1 14 ? 30.216 46.089 26.851 1.00 13.45 11 LEU B C 1
ATOM 1052 O O . LEU B 1 14 ? 29.189 46.756 26.930 1.00 13.38 11 LEU B O 1
ATOM 1057 N N . GLN B 1 15 ? 30.418 45.198 25.882 1.00 13.42 12 GLN B N 1
ATOM 1058 C CA . GLN B 1 15 ? 29.466 45.077 24.771 1.00 13.57 12 GLN B CA 1
ATOM 1059 C C . GLN B 1 15 ? 28.055 44.734 25.259 1.00 13.38 12 GLN B C 1
ATOM 1060 O O . GLN B 1 15 ? 27.073 45.344 24.796 1.00 12.68 12 GLN B O 1
ATOM 1066 N N . GLN B 1 16 ? 27.950 43.754 26.166 1.00 13.23 13 GLN B N 1
ATOM 1067 C CA . GLN B 1 16 ? 26.639 43.343 26.675 1.00 13.67 13 GLN B CA 1
ATOM 1068 C C . GLN B 1 16 ? 25.962 44.503 27.394 1.00 13.28 13 GLN B C 1
ATOM 1069 O O . GLN B 1 16 ? 24.756 44.706 27.260 1.00 12.17 13 GLN B O 1
ATOM 1075 N N . PHE B 1 17 ? 26.742 45.262 28.155 1.00 12.84 14 PHE B N 1
ATOM 1076 C CA . PHE B 1 17 ? 26.167 46.419 28.843 1.00 12.52 14 PHE B CA 1
ATOM 1077 C C . PHE B 1 17 ? 25.541 47.397 27.841 1.00 12.56 14 PHE B C 1
ATOM 1078 O O . PHE B 1 17 ? 24.401 47.837 28.018 1.00 13.17 14 PHE B O 1
ATOM 1086 N N . LEU B 1 18 ? 26.294 47.717 26.783 1.00 12.38 15 LEU B N 1
ATOM 1087 C CA . LEU B 1 18 ? 25.848 48.671 25.751 1.00 11.89 15 LEU B CA 1
ATOM 1088 C C . LEU B 1 18 ? 24.610 48.117 25.025 1.00 12.04 15 LEU B C 1
ATOM 1089 O O . LEU B 1 18 ? 23.671 48.859 24.723 1.00 11.98 15 LEU B O 1
ATOM 1094 N N . ASP B 1 19 ? 24.603 46.808 24.767 1.00 12.50 16 ASP B N 1
ATOM 1095 C CA . ASP B 1 19 ? 23.461 46.160 24.114 1.00 12.55 16 ASP B CA 1
ATOM 1096 C C . ASP B 1 19 ? 22.211 46.231 24.996 1.00 12.63 16 ASP B C 1
ATOM 1097 O O . ASP B 1 19 ? 21.098 46.508 24.507 1.00 12.90 16 ASP B O 1
ATOM 1102 N N . ALA B 1 20 ? 22.405 45.990 26.291 1.00 11.96 17 ALA B N 1
ATOM 1103 C CA . ALA B 1 20 ? 21.328 46.049 27.258 1.00 12.38 17 ALA B CA 1
ATOM 1104 C C . ALA B 1 20 ? 20.786 47.470 27.370 1.00 12.30 17 ALA B C 1
ATOM 1105 O O . ALA B 1 20 ? 19.576 47.686 27.378 1.00 13.00 17 ALA B O 1
ATOM 1107 N N . LEU B 1 21 ? 21.692 48.433 27.449 1.00 12.15 18 LEU B N 1
ATOM 1108 C CA . LEU B 1 21 ? 21.331 49.845 27.525 1.00 12.24 18 LEU B CA 1
ATOM 1109 C C . LEU B 1 21 ? 20.485 50.272 26.308 1.00 12.67 18 LEU B C 1
ATOM 1110 O O . LEU B 1 21 ? 19.554 51.074 26.422 1.00 13.04 18 LEU B O 1
ATOM 1115 N N . ALA B 1 22 ? 20.843 49.731 25.147 1.00 12.88 19 ALA B N 1
ATOM 1116 C CA . ALA B 1 22 ? 20.156 50.023 23.886 1.00 13.54 19 ALA B CA 1
ATOM 1117 C C . ALA B 1 22 ? 18.747 49.424 23.823 1.00 14.40 19 ALA B C 1
ATOM 1118 O O . ALA B 1 22 ? 17.823 50.014 23.206 1.00 14.87 19 ALA B O 1
ATOM 1120 N N . SER B 1 23 ? 18.585 48.260 24.452 1.00 14.33 20 SER B N 1
ATOM 1121 C CA . SER B 1 23 ? 17.331 47.503 24.415 1.00 14.59 20 SER B CA 1
ATOM 1122 C C . SER B 1 23 ? 16.331 47.983 25.468 1.00 14.66 20 SER B C 1
ATOM 1123 O O . SER B 1 23 ? 15.162 48.266 25.137 1.00 13.88 20 SER B O 1
ATOM 1126 N N . SER B 1 24 ? 16.781 48.046 26.723 1.00 13.39 21 SER B N 1
ATOM 1127 C CA . SER B 1 24 ? 15.936 48.444 27.853 1.00 14.37 21 SER B CA 1
ATOM 1128 C C . SER B 1 24 ? 16.652 49.444 28.777 1.00 14.46 21 SER B C 1
ATOM 1129 O O . SER B 1 24 ? 17.018 49.089 29.910 1.00 14.72 21 SER B O 1
ATOM 1132 N N . PRO B 1 25 ? 16.831 50.697 28.313 1.00 14.25 22 PRO B N 1
ATOM 1133 C CA . PRO B 1 25 ? 17.570 51.691 29.103 1.00 14.11 22 PRO B CA 1
ATOM 1134 C C . PRO B 1 25 ? 16.964 51.902 30.480 1.00 13.92 22 PRO B C 1
ATOM 1135 O O . PRO B 1 25 ? 17.681 52.204 31.429 1.00 13.89 22 PRO B O 1
ATOM 1139 N N . GLU B 1 26 ? 15.655 51.714 30.591 1.00 13.86 23 GLU B N 1
ATOM 1140 C CA . GLU B 1 26 ? 14.963 51.968 31.859 1.00 13.79 23 GLU B CA 1
ATOM 1141 C C . GLU B 1 26 ? 15.318 50.945 32.953 1.00 13.58 23 GLU B C 1
ATOM 1142 O O . GLU B 1 26 ? 14.996 51.155 34.128 1.00 14.10 23 GLU B O 1
ATOM 1159 N N . ILE B 1 28 ? 18.515 49.790 33.389 1.00 12.42 25 ILE B N 1
ATOM 1160 C CA . ILE B 1 28 ? 19.931 49.979 33.749 1.00 11.72 25 ILE B CA 1
ATOM 1161 C C . ILE B 1 28 ? 20.026 50.710 35.087 1.00 11.99 25 ILE B C 1
ATOM 1162 O O . ILE B 1 28 ? 19.420 51.774 35.268 1.00 11.68 25 ILE B O 1
ATOM 1167 N N . GLU B 1 29 ? 20.804 50.153 36.013 1.00 12.22 26 GLU B N 1
ATOM 1168 C CA . GLU B 1 29 ? 21.016 50.794 37.321 1.00 12.49 26 GLU B CA 1
ATOM 1169 C C . GLU B 1 29 ? 22.357 51.516 37.367 1.00 12.37 26 GLU B C 1
ATOM 1170 O O . GLU B 1 29 ? 23.315 51.135 36.682 1.00 11.56 26 GLU B O 1
ATOM 1176 N N . PHE B 1 30 ? 22.432 52.544 38.202 1.00 11.54 27 PHE B N 1
ATOM 1177 C CA . PHE B 1 30 ? 23.659 53.327 38.355 1.00 12.66 27 PHE B CA 1
ATOM 1178 C C . PHE B 1 30 ? 24.845 52.431 38.741 1.00 12.07 27 PHE B C 1
ATOM 1179 O O . PHE B 1 30 ? 25.955 52.621 38.246 1.00 12.28 27 PHE B O 1
ATOM 1187 N N . GLU B 1 31 ? 24.611 51.473 39.640 1.00 12.31 28 GLU B N 1
ATOM 1188 C CA . GLU B 1 31 ? 25.687 50.588 40.115 1.00 12.25 28 GLU B CA 1
ATOM 1189 C C . GLU B 1 31 ? 26.217 49.680 39.003 1.00 11.81 28 GLU B C 1
ATOM 1190 O O . GLU B 1 31 ? 27.389 49.285 39.011 1.00 11.73 28 GLU B O 1
ATOM 1196 N N . THR B 1 32 ? 25.344 49.355 38.050 1.00 10.97 29 THR B N 1
ATOM 1197 C CA . THR B 1 32 ? 25.760 48.601 36.864 1.00 10.72 29 THR B CA 1
ATOM 1198 C C . THR B 1 32 ? 26.667 49.417 35.961 1.00 11.25 29 THR B C 1
ATOM 1199 O O . THR B 1 32 ? 27.747 48.952 35.567 1.00 11.24 29 THR B O 1
ATOM 1203 N N . THR B 1 33 ? 26.242 50.643 35.659 1.00 10.47 30 THR B N 1
ATOM 1204 C CA . THR B 1 33 ? 27.073 51.564 34.893 1.00 10.88 30 THR B CA 1
ATOM 1205 C C . THR B 1 33 ? 28.459 51.733 35.533 1.00 10.70 30 THR B C 1
ATOM 1206 O O . THR B 1 33 ? 29.480 51.679 34.853 1.00 10.32 30 THR B O 1
ATOM 1218 N N . ALA B 1 35 ? 30.090 49.769 37.687 1.00 11.14 32 ALA B N 1
ATOM 1219 C CA . ALA B 1 35 ? 30.876 48.533 37.585 1.00 11.24 32 ALA B CA 1
ATOM 1220 C C . ALA B 1 35 ? 31.518 48.409 36.224 1.00 10.94 32 ALA B C 1
ATOM 1221 O O . ALA B 1 35 ? 32.695 48.072 36.115 1.00 11.51 32 ALA B O 1
ATOM 1223 N N . VAL B 1 36 ? 30.732 48.634 35.178 1.00 10.73 33 VAL B N 1
ATOM 1224 C CA . VAL B 1 36 ? 31.236 48.598 33.813 1.00 10.46 33 VAL B CA 1
ATOM 1225 C C . VAL B 1 36 ? 32.328 49.631 33.568 1.00 10.73 33 VAL B C 1
ATOM 1226 O O . VAL B 1 36 ? 33.366 49.325 32.962 1.00 11.08 33 VAL B O 1
ATOM 1230 N N . ILE B 1 37 ? 32.118 50.859 34.031 1.00 10.26 34 ILE B N 1
ATOM 1231 C CA . ILE B 1 37 ? 33.148 51.889 33.830 1.00 11.52 34 ILE B CA 1
ATOM 1232 C C . ILE B 1 37 ? 34.436 51.565 34.595 1.00 12.16 34 ILE B C 1
ATOM 1233 O O . ILE B 1 37 ? 35.545 51.659 34.046 1.00 11.31 34 ILE B 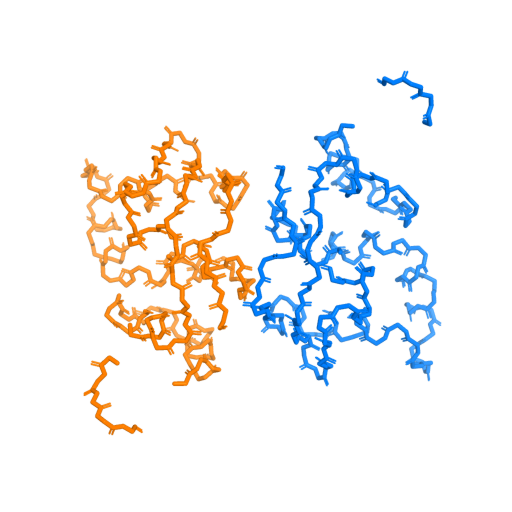O 1
ATOM 1238 N N . GLU B 1 38 ? 34.286 51.161 35.852 1.00 13.02 35 GLU B N 1
ATOM 1239 C CA . GLU B 1 38 ? 35.439 50.829 36.693 1.00 14.06 35 GLU B CA 1
ATOM 1240 C C . GLU B 1 38 ? 36.232 49.678 36.106 1.00 13.56 35 GLU B C 1
ATOM 1241 O O . GLU B 1 38 ? 37.469 49.695 36.103 1.00 14.03 35 GLU B O 1
ATOM 1247 N N . ASP B 1 39 ? 35.523 48.656 35.635 1.00 12.15 36 ASP B N 1
ATOM 1248 C CA . ASP B 1 39 ? 36.183 47.468 35.099 1.00 11.69 36 ASP B CA 1
ATOM 1249 C C . ASP B 1 39 ? 36.874 47.707 33.760 1.00 11.36 36 ASP B C 1
ATOM 1250 O O . ASP B 1 39 ? 37.840 47.023 33.443 1.00 12.46 36 ASP B O 1
ATOM 1255 N N . ASN B 1 40 ? 36.365 48.647 32.965 1.00 11.16 37 ASN B N 1
ATOM 1256 C CA . ASN B 1 40 ? 36.825 48.753 31.574 1.00 10.69 37 ASN B CA 1
ATOM 1257 C C . ASN B 1 40 ? 37.686 49.951 31.254 1.00 11.14 37 ASN B C 1
ATOM 1258 O O . ASN B 1 40 ? 38.254 50.032 30.144 1.00 11.36 37 ASN B O 1
ATOM 1263 N N . TYR B 1 41 ? 37.787 50.878 32.209 1.00 11.43 38 TYR B N 1
ATOM 1264 C CA . TYR B 1 41 ? 38.526 52.123 31.966 1.00 11.44 38 TYR B CA 1
ATOM 1265 C C . TYR B 1 41 ? 39.395 52.528 33.125 1.00 11.98 38 TYR B C 1
ATOM 1266 O O . TYR B 1 41 ? 39.086 52.226 34.286 1.00 11.62 38 TYR B O 1
ATOM 1275 N N . ASP B 1 42 ? 40.449 53.264 32.796 1.00 11.44 39 ASP B N 1
ATOM 1276 C CA . ASP B 1 42 ? 41.206 53.995 33.797 1.00 12.72 39 ASP B CA 1
ATOM 1277 C C . ASP B 1 42 ? 40.699 55.429 33.820 1.00 12.57 39 ASP B C 1
ATOM 1278 O O . ASP B 1 42 ? 40.607 56.075 32.779 1.00 12.69 39 ASP B O 1
ATOM 1283 N N . PHE B 1 43 ? 40.372 55.918 35.008 1.00 12.10 40 PHE B N 1
ATOM 1284 C CA . PHE B 1 43 ? 39.803 57.264 35.127 1.00 12.91 40 PHE B CA 1
ATOM 1285 C C . PHE B 1 43 ? 40.841 58.260 35.591 1.00 13.22 40 PHE B C 1
ATOM 1286 O O . PHE B 1 43 ? 41.598 57.990 36.545 1.00 14.71 40 PHE B O 1
ATOM 1294 N N . THR B 1 44 ? 40.843 59.429 34.957 1.00 12.82 41 THR B N 1
ATOM 1295 C CA . THR B 1 44 ? 41.579 60.560 35.475 1.00 14.25 41 THR B CA 1
ATOM 1296 C C . THR B 1 44 ? 40.674 61.790 35.492 1.00 11.60 41 THR B C 1
ATOM 1297 O O . THR B 1 44 ? 39.885 62.011 34.550 1.00 11.89 41 THR B O 1
ATOM 1301 N N . PRO B 1 45 ? 40.752 62.590 36.577 1.00 11.36 42 PRO B N 1
ATOM 1302 C CA . PRO B 1 45 ? 39.807 63.701 36.703 1.00 11.04 42 PRO B CA 1
ATOM 1303 C C . PRO B 1 45 ? 39.954 64.735 35.585 1.00 10.82 42 PRO B C 1
ATOM 1304 O O . PRO B 1 45 ? 41.053 64.901 35.028 1.00 10.78 42 PRO B O 1
ATOM 1308 N N . ALA B 1 46 ? 38.855 65.409 35.270 1.00 11.10 43 ALA B N 1
ATOM 1309 C CA . ALA B 1 46 ? 38.810 66.395 34.179 1.00 10.67 43 ALA B CA 1
ATOM 1310 C C . ALA B 1 46 ? 37.752 67.422 34.475 1.00 10.73 43 ALA B C 1
ATOM 1311 O O . ALA B 1 46 ? 36.633 67.073 34.885 1.00 9.83 43 ALA B O 1
ATOM 1313 N N . ALA B 1 47 ? 38.090 68.695 34.238 1.00 10.29 44 ALA B N 1
ATOM 1314 C CA . ALA B 1 47 ? 37.083 69.761 34.313 1.00 11.01 44 ALA B CA 1
ATOM 1315 C C . ALA B 1 47 ? 36.159 69.656 33.111 1.00 11.23 44 ALA B C 1
ATOM 1316 O O . ALA B 1 47 ? 36.601 69.320 32.004 1.00 11.34 44 ALA B O 1
ATOM 1318 N N . PHE B 1 48 ? 34.872 69.917 33.329 1.00 11.29 45 PHE B N 1
ATOM 1319 C CA . PHE B 1 48 ? 33.927 69.975 32.205 1.00 11.63 45 PHE B CA 1
ATOM 1320 C C . PHE B 1 48 ? 32.766 70.899 32.486 1.00 12.26 45 PHE B C 1
ATOM 1321 O O . PHE B 1 48 ? 32.327 71.015 33.628 1.00 12.29 45 PHE B O 1
ATOM 1329 N N . THR B 1 49 ? 32.300 71.562 31.428 1.00 12.28 46 THR B N 1
ATOM 1330 C CA A THR B 1 49 ? 31.108 72.388 31.533 0.50 12.50 46 THR B CA 1
ATOM 1331 C CA B THR B 1 49 ? 31.120 72.422 31.457 0.50 12.62 46 THR B CA 1
ATOM 1332 C C . THR B 1 49 ? 29.934 71.587 31.015 1.00 12.68 46 THR B C 1
ATOM 1333 O O . THR B 1 49 ? 30.096 70.677 30.203 1.00 12.51 46 THR B O 1
ATOM 1340 N N . ASN B 1 50 ? 28.763 71.909 31.539 1.00 12.94 47 ASN B N 1
ATOM 1341 C CA . ASN B 1 50 ? 27.564 71.154 31.244 1.00 13.45 47 ASN B CA 1
ATOM 1342 C C . ASN B 1 50 ? 26.405 72.147 31.278 1.00 14.01 47 ASN B C 1
ATOM 1343 O O . ASN B 1 50 ? 25.760 72.344 32.309 1.00 14.34 47 ASN B O 1
ATOM 1348 N N . GLY B 1 51 ? 26.196 72.817 30.146 1.00 15.73 48 GLY B N 1
ATOM 1349 C CA . GLY B 1 51 ? 25.196 73.882 30.032 1.00 17.55 48 GLY B CA 1
ATOM 1350 C C . GLY B 1 51 ? 25.513 74.989 31.021 1.00 19.15 48 GLY B C 1
ATOM 1351 O O . GLY B 1 51 ? 26.571 75.610 30.940 1.00 18.89 48 GLY B O 1
ATOM 1352 N N . ASN B 1 52 ? 24.622 75.199 31.985 1.00 20.21 49 ASN B N 1
ATOM 1353 C CA . ASN B 1 52 ? 24.798 76.292 32.939 1.00 21.98 49 ASN B CA 1
ATOM 1354 C C . ASN B 1 52 ? 25.515 75.891 34.221 1.00 21.89 49 ASN B C 1
ATOM 1355 O O . ASN B 1 52 ? 25.591 76.674 35.173 1.00 22.30 49 ASN B O 1
ATOM 1360 N N . THR B 1 53 ? 26.056 74.678 34.240 1.00 20.66 50 THR B N 1
ATOM 1361 C CA . THR B 1 53 ? 26.886 74.265 35.363 1.00 20.61 50 THR B CA 1
ATOM 1362 C C . THR B 1 53 ? 28.321 73.923 34.919 1.00 19.83 50 THR B C 1
ATOM 1363 O O . THR B 1 53 ? 28.557 73.516 33.779 1.00 20.08 50 THR B O 1
ATOM 1367 N N . GLN B 1 54 ? 29.279 74.135 35.811 1.00 18.91 51 GLN B N 1
ATOM 1368 C CA . GLN B 1 54 ? 30.691 73.940 35.493 1.00 18.16 51 GLN B CA 1
ATOM 1369 C C . GLN B 1 54 ? 31.266 73.090 36.608 1.00 16.97 51 GLN B C 1
ATOM 1370 O O . GLN B 1 54 ? 30.968 73.332 37.789 1.00 16.91 51 GLN B O 1
ATOM 1376 N N . ASN B 1 55 ? 32.091 72.112 36.242 1.00 14.47 52 ASN B N 1
ATOM 1377 C CA . ASN B 1 55 ? 32.694 71.192 37.208 1.00 13.34 52 ASN B CA 1
ATOM 1378 C C . ASN B 1 55 ? 34.204 71.279 37.093 1.00 12.62 52 ASN B C 1
ATOM 1379 O O . ASN B 1 55 ? 34.746 71.076 36.006 1.00 12.66 52 ASN B O 1
ATOM 1384 N N . ASP B 1 56 ? 34.882 71.586 38.194 1.00 12.34 53 ASP B N 1
ATOM 1385 C CA . ASP B 1 56 ? 36.341 71.514 38.220 1.00 12.49 53 ASP B CA 1
ATOM 1386 C C . ASP B 1 56 ? 36.759 70.057 38.151 1.00 11.72 53 ASP B C 1
ATOM 1387 O O . ASP B 1 56 ? 35.934 69.167 38.389 1.00 12.21 53 ASP B O 1
ATOM 1392 N N . ALA B 1 57 ? 38.025 69.800 37.821 1.00 11.86 54 ALA B N 1
ATOM 1393 C CA . ALA B 1 57 ? 38.572 68.452 37.989 1.00 11.22 54 ALA B CA 1
ATOM 1394 C C . ALA B 1 57 ? 38.374 68.048 39.455 1.00 10.89 54 ALA B C 1
ATOM 1395 O O . ALA B 1 57 ? 38.575 68.855 40.378 1.00 11.68 54 ALA B O 1
ATOM 1397 N N . ASN B 1 58 ? 37.985 66.793 39.642 1.00 10.83 55 ASN B N 1
ATOM 1398 C CA . ASN B 1 58 ? 37.695 66.225 40.959 1.00 10.57 55 ASN B CA 1
ATOM 1399 C C . ASN B 1 58 ? 36.406 66.708 41.627 1.00 11.95 55 ASN B C 1
ATOM 1400 O O . ASN B 1 58 ? 36.136 66.371 42.786 1.00 13.54 55 ASN B O 1
ATOM 1405 N N . GLU B 1 59 ? 35.604 67.484 40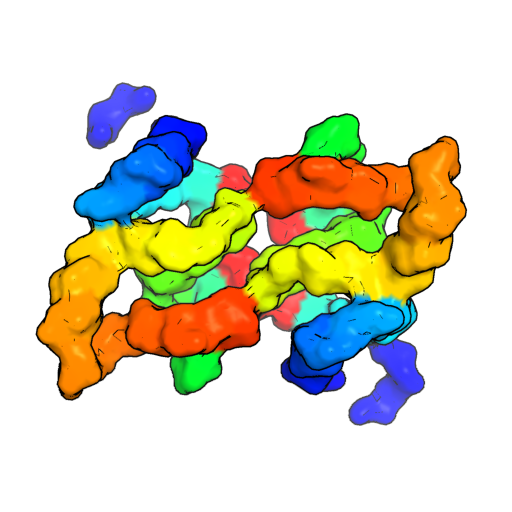.894 1.00 11.33 56 GLU B N 1
ATOM 1406 C CA A GLU B 1 59 ? 34.265 67.830 41.348 0.50 11.40 56 GLU B CA 1
ATOM 1407 C CA B GLU B 1 59 ? 34.262 67.837 41.346 0.50 11.89 56 GLU B CA 1
ATOM 1408 C C . GLU B 1 59 ? 33.257 67.007 40.554 1.00 11.12 56 GLU B C 1
ATOM 1409 O O . GLU B 1 59 ? 33.281 67.026 39.325 1.00 11.85 56 GLU B O 1
ATOM 1420 N N . ASN B 1 60 ? 32.372 66.298 41.257 1.00 11.58 57 ASN B N 1
ATOM 1421 C CA . ASN B 1 60 ? 31.367 65.473 40.585 1.00 11.35 57 ASN B CA 1
ATOM 1422 C C . ASN B 1 60 ? 32.005 64.430 39.661 1.00 11.80 57 ASN B C 1
ATOM 1423 O O . ASN B 1 60 ? 31.650 64.302 38.480 1.00 11.33 57 ASN B O 1
ATOM 1428 N N . ASN B 1 61 ? 32.947 63.669 40.214 1.00 11.60 58 ASN B N 1
ATOM 1429 C CA . ASN B 1 61 ? 33.648 62.629 39.455 1.00 11.66 58 ASN B CA 1
ATOM 1430 C C . ASN B 1 61 ? 32.732 61.574 38.857 1.00 11.82 58 ASN B C 1
ATOM 1431 O O . ASN B 1 61 ? 33.004 61.062 37.766 1.00 12.35 58 ASN B O 1
ATOM 1436 N N . GLY B 1 62 ? 31.637 61.257 39.555 1.00 11.93 59 GLY B N 1
ATOM 1437 C CA . GLY B 1 62 ? 30.658 60.270 39.033 1.00 12.23 59 GLY B CA 1
ATOM 1438 C C . GLY B 1 62 ? 30.034 60.738 37.731 1.00 13.05 59 GLY B C 1
ATOM 1439 O O . GLY B 1 62 ? 29.955 59.971 36.767 1.00 13.25 59 GLY B O 1
ATOM 1440 N N . SER B 1 63 ? 29.592 61.999 37.698 1.00 13.09 60 SER B N 1
ATOM 1441 C CA . SER B 1 63 ? 29.030 62.577 36.478 1.00 12.79 60 SER B CA 1
ATOM 1442 C C . SER B 1 63 ? 30.086 62.661 35.394 1.00 12.39 60 SER B C 1
ATOM 1443 O O . SER B 1 63 ? 29.810 62.369 34.232 1.00 12.46 60 SER B O 1
ATOM 1446 N N . CYS B 1 64 ? 31.290 63.069 35.792 1.00 11.36 61 CYS B N 1
ATOM 1447 C CA . CYS B 1 64 ? 32.412 63.192 34.877 1.00 10.82 61 CYS B CA 1
ATOM 1448 C C . CYS B 1 64 ? 32.614 61.856 34.166 1.00 10.77 61 CYS B C 1
ATOM 1449 O O . CYS B 1 64 ? 32.733 61.822 32.941 1.00 10.57 61 CYS B O 1
ATOM 1463 N N . ILE B 1 66 ? 30.479 59.322 33.747 1.00 10.73 63 ILE B N 1
ATOM 1464 C CA . ILE B 1 66 ? 29.358 58.927 32.888 1.00 11.61 63 ILE B CA 1
ATOM 1465 C C . ILE B 1 66 ? 29.376 59.699 31.560 1.00 11.41 63 ILE B C 1
ATOM 1466 O O . ILE B 1 66 ? 29.207 59.101 30.487 1.00 11.35 63 ILE B O 1
ATOM 1471 N N . PHE B 1 67 ? 29.585 61.021 31.616 1.00 11.45 64 PHE B N 1
ATOM 1472 C CA . PHE B 1 67 ? 29.666 61.771 30.360 1.00 10.92 64 PHE B CA 1
ATOM 1473 C C . PHE B 1 67 ? 30.873 61.380 29.511 1.00 10.82 64 PHE B C 1
ATOM 1474 O O . PHE B 1 67 ? 30.762 61.325 28.279 1.00 10.04 64 PHE B O 1
ATOM 1482 N N . ALA B 1 68 ? 32.015 61.108 30.151 1.00 9.89 65 ALA B N 1
ATOM 1483 C CA . ALA B 1 68 ? 33.181 60.666 29.382 1.00 9.70 65 ALA B CA 1
ATOM 1484 C C . ALA B 1 68 ? 32.885 59.316 28.688 1.00 10.72 65 ALA B C 1
ATOM 1485 O O . ALA B 1 68 ? 33.240 59.108 27.523 1.00 11.16 65 ALA B O 1
ATOM 1487 N N . PHE B 1 69 ? 32.193 58.444 29.411 1.00 9.54 66 PHE B N 1
ATOM 1488 C CA . PHE B 1 69 ? 31.775 57.127 28.921 1.00 10.35 66 PHE B CA 1
ATOM 1489 C C . PHE B 1 69 ? 30.789 57.284 27.762 1.00 10.55 66 PHE B C 1
ATOM 1490 O O . PHE B 1 69 ? 30.879 56.565 26.752 1.00 10.62 66 PHE B O 1
ATOM 1498 N N . GLY B 1 70 ? 29.856 58.230 27.905 1.00 10.90 67 GLY B N 1
ATOM 1499 C CA . GLY B 1 70 ? 28.868 58.506 26.851 1.00 10.90 67 GLY B CA 1
ATOM 1500 C C . GLY B 1 70 ? 29.534 59.006 25.584 1.00 11.29 67 GLY B C 1
ATOM 1501 O O . GLY B 1 70 ? 29.106 58.669 24.460 1.00 10.85 67 GLY B O 1
ATOM 1502 N N . LEU B 1 71 ? 30.595 59.808 25.747 1.00 10.89 68 LEU B N 1
ATOM 1503 C CA . LEU B 1 71 ? 31.348 60.275 24.590 1.00 11.24 68 LEU B CA 1
ATOM 1504 C C . LEU B 1 71 ? 32.128 59.154 23.907 1.00 11.23 68 LEU B C 1
ATOM 1505 O O . LEU B 1 71 ? 32.069 59.033 22.681 1.00 11.56 68 LEU B O 1
ATOM 1510 N N . LEU B 1 72 ? 32.857 58.347 24.677 1.00 10.79 69 LEU B N 1
ATOM 1511 C CA . LEU B 1 72 ? 33.645 57.269 24.067 1.00 10.51 69 LEU B CA 1
ATOM 1512 C C . LEU B 1 72 ? 32.754 56.272 23.324 1.00 10.60 69 LEU B C 1
ATOM 1513 O O . LEU B 1 72 ? 33.140 55.759 22.284 1.00 11.30 69 LEU B O 1
ATOM 1518 N N . ASN B 1 73 ? 31.559 56.025 23.855 1.00 10.70 70 ASN B N 1
ATOM 1519 C CA . ASN B 1 73 ? 30.659 55.004 23.297 1.00 10.40 70 ASN B CA 1
ATOM 1520 C C . ASN B 1 73 ? 29.520 55.557 22.433 1.00 10.73 70 ASN B C 1
ATOM 1521 O O . ASN B 1 73 ? 28.609 54.823 22.049 1.00 10.44 70 ASN B O 1
ATOM 1526 N N . ALA B 1 74 ? 29.597 56.847 22.128 1.00 9.76 71 ALA B N 1
ATOM 1527 C CA . ALA B 1 74 ? 28.673 57.505 21.202 1.00 9.79 71 ALA B CA 1
ATOM 1528 C C . ALA B 1 74 ? 27.213 57.357 21.627 1.00 10.37 71 ALA B C 1
ATOM 1529 O O . ALA B 1 74 ? 26.326 57.151 20.803 1.00 9.96 71 ALA B O 1
ATOM 1531 N N . LEU B 1 75 ? 26.972 57.496 22.929 1.00 10.52 72 LEU B N 1
ATOM 1532 C CA . LEU B 1 75 ? 25.628 57.303 23.485 1.00 10.87 72 LEU B CA 1
ATOM 1533 C C . LEU B 1 75 ? 24.779 58.536 23.243 1.00 11.29 72 LEU B C 1
ATOM 1534 O O . LEU B 1 75 ? 25.272 59.642 23.385 1.00 11.59 72 LEU B O 1
ATOM 1539 N N . ASP B 1 76 ? 23.509 58.363 22.859 1.00 11.65 73 ASP B N 1
ATOM 1540 C CA . ASP B 1 76 ? 22.651 59.547 22.697 1.00 12.30 73 ASP B CA 1
ATOM 1541 C C . ASP B 1 76 ? 22.233 60.111 24.048 1.00 12.38 73 ASP B C 1
ATOM 1542 O O . ASP B 1 76 ? 22.594 59.555 25.087 1.00 12.08 73 ASP B O 1
ATOM 1558 N N . GLU B 1 78 ? 19.353 60.350 25.630 1.00 13.79 75 GLU B N 1
ATOM 1559 C CA A GLU B 1 78 ? 18.490 59.481 26.392 0.50 13.70 75 GLU B CA 1
ATOM 1560 C CA B GLU B 1 78 ? 18.473 59.432 26.383 0.50 14.25 75 GLU B CA 1
ATOM 1561 C C . GLU B 1 78 ? 19.278 58.308 27.028 1.00 13.81 75 GLU B C 1
ATOM 1562 O O . GLU B 1 78 ? 19.076 57.987 28.209 1.00 13.54 75 GLU B O 1
ATOM 1573 N N . ALA B 1 79 ? 20.180 57.691 26.253 1.00 12.83 76 ALA B N 1
ATOM 1574 C CA . ALA B 1 79 ? 20.989 56.579 26.765 1.00 12.09 76 ALA B CA 1
ATOM 1575 C C . ALA B 1 79 ? 21.952 57.033 27.867 1.00 11.30 76 ALA B C 1
ATOM 1576 O O . ALA B 1 79 ? 22.219 56.301 28.820 1.00 12.10 76 ALA B O 1
ATOM 1578 N N . THR B 1 80 ? 22.511 58.227 27.702 1.00 10.68 77 THR B N 1
ATOM 1579 C CA . THR B 1 80 ? 23.444 58.782 28.697 1.00 10.42 77 THR B CA 1
ATOM 1580 C C . THR B 1 80 ? 22.705 59.074 30.005 1.00 9.94 77 THR B C 1
ATOM 1581 O O . THR B 1 80 ? 23.158 58.695 31.090 1.00 9.80 77 THR B O 1
ATOM 1585 N N . LEU B 1 81 ? 21.529 59.687 29.910 1.00 10.73 78 LEU B N 1
ATOM 1586 C CA . LEU B 1 81 ? 20.709 59.878 31.114 1.00 10.34 78 LEU B CA 1
ATOM 1587 C C . LEU B 1 81 ? 20.367 58.557 31.796 1.00 10.58 78 LEU B C 1
ATOM 1588 O O . LEU B 1 81 ? 20.451 58.454 33.015 1.00 10.93 78 LEU B O 1
ATOM 1593 N N . ALA B 1 82 ? 20.041 57.538 30.998 1.00 10.69 79 ALA B N 1
ATOM 1594 C CA . ALA B 1 82 ? 19.700 56.222 31.544 1.00 10.73 79 ALA B CA 1
ATOM 1595 C C . ALA B 1 82 ? 20.843 55.580 32.348 1.00 11.15 79 ALA B C 1
ATOM 1596 O O . ALA B 1 82 ? 20.586 54.801 33.284 1.00 11.18 79 ALA B O 1
ATOM 1598 N N . CYS B 1 83 ? 22.088 55.898 31.985 1.00 10.54 80 CYS B N 1
ATOM 1599 C CA . CYS B 1 83 ? 23.252 55.379 32.709 1.00 11.27 80 CYS B CA 1
ATOM 1600 C C . CYS B 1 83 ? 23.270 55.841 34.166 1.00 10.75 80 CYS B C 1
ATOM 1601 O O . CYS B 1 83 ? 23.888 55.191 35.015 1.00 11.59 80 CYS B O 1
ATOM 1604 N N . PHE B 1 84 ? 22.619 56.977 34.457 1.00 10.45 81 PHE B N 1
ATOM 1605 C CA . PHE B 1 84 ? 22.511 57.422 35.848 1.00 10.53 81 PHE B CA 1
ATOM 1606 C C . PHE B 1 84 ? 21.510 56.614 36.674 1.00 10.78 81 PHE B C 1
ATOM 1607 O O . PHE B 1 84 ? 21.402 56.840 37.891 1.00 10.73 81 PHE B O 1
ATOM 1615 N N . GLY B 1 85 ? 20.812 55.668 36.040 1.00 11.01 82 GLY B N 1
ATOM 1616 C CA . GLY B 1 85 ? 19.900 54.765 36.769 1.00 11.30 82 GLY B CA 1
ATOM 1617 C C . GLY B 1 85 ? 18.893 55.542 37.604 1.00 11.44 82 GLY B C 1
ATOM 1618 O O . GLY B 1 85 ? 18.283 56.509 37.112 1.00 11.85 82 GLY B O 1
ATOM 1619 N N . ARG B 1 86 ? 18.737 55.146 38.871 1.00 11.32 83 ARG B N 1
ATOM 1620 C CA . ARG B 1 86 ? 17.744 55.759 39.761 1.00 12.44 83 ARG B CA 1
ATOM 1621 C C . ARG B 1 86 ? 17.990 57.245 40.049 1.00 11.35 83 ARG B C 1
ATOM 1622 O O . ARG B 1 86 ? 17.037 57.966 40.353 1.00 11.99 83 ARG B O 1
ATOM 1630 N N . PHE B 1 87 ? 19.238 57.712 39.951 1.00 10.94 84 PHE B N 1
ATOM 1631 C CA . PHE B 1 87 ? 19.495 59.153 40.131 1.00 10.83 84 PHE B CA 1
ATOM 1632 C C . PHE B 1 87 ? 18.701 59.969 39.117 1.00 10.80 84 PHE B C 1
ATOM 1633 O O . PHE B 1 87 ? 18.183 61.048 39.442 1.00 10.60 84 PHE B O 1
ATOM 1641 N N . TYR B 1 88 ? 18.623 59.454 37.888 1.00 10.60 85 TYR B N 1
ATOM 1642 C CA . TYR B 1 88 ? 17.810 60.058 36.845 1.00 10.79 85 TYR B CA 1
ATOM 1643 C C . TYR B 1 88 ? 16.350 59.654 36.991 1.00 10.88 85 TYR B C 1
ATOM 1644 O O . TYR B 1 88 ? 15.473 60.500 37.088 1.00 10.88 85 TYR B O 1
ATOM 1653 N N . ARG B 1 89 ? 16.078 58.350 37.025 1.00 11.20 86 ARG B N 1
ATOM 1654 C CA . ARG B 1 89 ? 14.701 57.888 36.939 1.00 11.79 86 ARG B CA 1
ATOM 1655 C C . ARG B 1 89 ? 13.850 58.207 38.172 1.00 11.39 86 ARG B C 1
ATOM 1656 O O . ARG B 1 89 ? 12.629 58.370 38.032 1.00 11.86 86 ARG B O 1
ATOM 1664 N N . GLU B 1 90 ? 14.476 58.266 39.345 1.00 11.82 87 GLU B N 1
ATOM 1665 C CA . GLU B 1 90 ? 13.774 58.548 40.614 1.00 12.38 87 GLU B CA 1
ATOM 1666 C C . GLU B 1 90 ? 14.077 59.940 41.121 1.00 12.41 87 GLU B C 1
ATOM 1667 O O . GLU B 1 90 ? 13.179 60.782 41.191 1.00 12.30 87 GLU B O 1
ATOM 1673 N N . ASP B 1 91 ? 15.340 60.179 41.483 1.00 11.41 88 ASP B N 1
ATOM 1674 C CA . ASP B 1 91 ? 15.718 61.414 42.179 1.00 12.00 88 ASP B CA 1
ATOM 1675 C C . ASP B 1 91 ? 15.316 62.620 41.330 1.00 11.07 88 ASP B C 1
ATOM 1676 O O . ASP B 1 91 ? 14.711 63.592 41.828 1.00 11.13 88 ASP B O 1
ATOM 1681 N N . VAL B 1 92 ? 15.606 62.547 40.031 1.00 9.96 89 VAL B N 1
ATOM 1682 C CA . VAL B 1 92 ? 15.377 63.702 39.197 1.00 9.86 89 VAL B CA 1
ATOM 1683 C C . VAL B 1 92 ? 13.980 63.707 38.578 1.00 10.06 89 VAL B C 1
ATOM 1684 O O . VAL B 1 92 ? 13.255 64.686 38.735 1.00 10.54 89 VAL B O 1
ATOM 1688 N N . LEU B 1 93 ? 13.613 62.639 37.868 1.00 9.79 90 LEU B N 1
ATOM 1689 C CA . LEU B 1 93 ? 12.360 62.645 37.099 1.00 9.92 90 LEU B CA 1
ATOM 1690 C C . LEU B 1 93 ? 11.113 62.746 37.976 1.00 10.54 90 LEU B C 1
ATOM 1691 O O . LEU B 1 93 ? 10.134 63.363 37.570 1.00 10.55 90 LEU B O 1
ATOM 1696 N N . LEU B 1 94 ? 11.151 62.149 39.169 1.00 9.67 91 LEU B N 1
ATOM 1697 C CA . LEU B 1 94 ? 9.976 62.136 40.041 1.00 9.88 91 LEU B CA 1
ATOM 1698 C C . LEU B 1 94 ? 9.861 63.416 40.871 1.00 10.32 91 LEU B C 1
ATOM 1699 O O . LEU B 1 94 ? 8.811 63.698 41.444 1.00 9.53 91 LEU B O 1
ATOM 1704 N N . HIS B 1 95 ? 10.957 64.172 40.948 1.00 10.82 92 HIS B N 1
ATOM 1705 C CA . HIS B 1 95 ? 11.009 65.337 41.830 1.00 11.52 92 HIS B CA 1
ATOM 1706 C C . HIS B 1 95 ? 11.609 66.499 41.078 1.00 11.81 92 HIS B C 1
ATOM 1707 O O . HIS B 1 95 ? 12.763 66.890 41.331 1.00 12.27 92 HIS B O 1
ATOM 1714 N N . PRO B 1 96 ? 10.833 67.058 40.128 1.00 11.76 93 PRO B N 1
ATOM 1715 C CA . PRO B 1 96 ? 11.346 68.098 39.236 1.00 11.71 93 PRO B CA 1
ATOM 1716 C C . PRO B 1 96 ? 11.824 69.376 39.927 1.00 12.62 93 PRO B C 1
ATOM 1717 O O . PRO B 1 96 ? 12.624 70.106 39.341 1.00 12.58 93 PRO B O 1
ATOM 1721 N N . GLU B 1 97 ? 11.357 69.641 41.141 1.00 12.08 94 GLU B N 1
ATOM 1722 C CA A GLU B 1 97 ? 11.712 70.888 41.820 0.50 12.51 94 GLU B CA 1
ATOM 1723 C CA B GLU B 1 97 ? 11.683 70.891 41.844 0.50 12.73 94 GLU B CA 1
ATOM 1724 C C . GLU B 1 97 ? 12.871 70.749 42.809 1.00 12.34 94 GLU B C 1
ATOM 1725 O O . GLU B 1 97 ? 13.323 71.737 43.392 1.00 12.94 94 GLU B O 1
ATOM 1736 N N . ASN B 1 98 ? 13.365 69.525 42.988 1.00 12.11 95 ASN B N 1
ATOM 1737 C CA . ASN B 1 98 ? 14.576 69.315 43.791 1.00 12.59 95 ASN B CA 1
ATOM 1738 C C . ASN B 1 98 ? 15.806 69.879 43.079 1.00 13.51 95 ASN B C 1
ATOM 1739 O O . ASN B 1 98 ? 15.759 70.179 41.880 1.00 12.78 95 ASN B O 1
ATOM 1744 N N . ASN B 1 99 ? 16.892 70.041 43.824 1.00 14.21 96 ASN B N 1
ATOM 1745 C CA . ASN B 1 99 ? 18.089 70.683 43.271 1.00 16.14 96 ASN B CA 1
ATOM 1746 C C . ASN B 1 99 ? 19.330 69.794 43.272 1.00 16.64 96 ASN B C 1
ATOM 1747 O O . ASN B 1 99 ? 20.449 70.259 43.003 1.00 17.80 96 ASN B O 1
ATOM 1752 N N . ASP B 1 100 ? 19.118 68.510 43.541 1.00 16.18 97 ASP B N 1
ATOM 1753 C CA . ASP B 1 100 ? 20.190 67.527 43.534 1.00 16.25 97 ASP B CA 1
ATOM 1754 C C . ASP B 1 100 ? 20.604 67.162 42.111 1.00 15.69 97 ASP B C 1
ATOM 1755 O O . ASP B 1 100 ? 19.903 67.508 41.149 1.00 16.11 97 ASP B O 1
ATOM 1760 N N . HIS B 1 101 ? 21.741 66.475 41.978 1.00 15.31 98 HIS B N 1
ATOM 1761 C CA . HIS B 1 101 ? 22.219 65.994 40.666 1.00 15.08 98 HIS B CA 1
ATOM 1762 C C . HIS B 1 101 ? 22.144 67.077 39.590 1.00 14.82 98 HIS B C 1
ATOM 1763 O O . HIS B 1 101 ? 21.518 66.889 38.534 1.00 15.26 98 HIS B O 1
ATOM 1770 N N . GLN B 1 102 ? 22.786 68.213 39.849 1.00 14.61 99 GLN B N 1
ATOM 1771 C CA . GLN B 1 102 ? 22.756 69.330 38.910 1.00 14.73 99 GLN B CA 1
ATOM 1772 C C . GLN B 1 102 ? 23.253 68.948 37.522 1.00 13.69 99 GLN B C 1
ATOM 1773 O O . GLN B 1 102 ? 22.790 69.494 36.520 1.00 13.76 99 GLN B O 1
ATOM 1779 N N . ASN B 1 103 ? 24.207 68.025 37.446 1.00 12.80 100 ASN B N 1
ATOM 1780 C CA . ASN B 1 103 ? 24.651 67.596 36.120 1.00 12.48 100 ASN B CA 1
ATOM 1781 C C . ASN B 1 103 ? 23.574 66.873 35.317 1.00 11.90 100 ASN B C 1
ATOM 1782 O O . ASN B 1 103 ? 23.451 67.093 34.131 1.00 11.76 100 ASN B O 1
ATOM 1787 N N . ILE B 1 104 ? 22.803 66.008 35.968 1.00 11.87 101 ILE B N 1
ATOM 1788 C CA . ILE B 1 104 ? 21.673 65.366 35.281 1.00 11.40 101 ILE B CA 1
ATOM 1789 C C . ILE B 1 104 ? 20.655 66.413 34.839 1.00 11.13 101 ILE B C 1
ATOM 1790 O O . ILE B 1 104 ? 20.219 66.413 33.687 1.00 11.48 101 ILE B O 1
ATOM 1795 N N . ARG B 1 105 ? 20.299 67.323 35.751 1.00 10.74 102 ARG B N 1
ATOM 1796 C CA . ARG B 1 105 ? 19.267 68.319 35.463 1.00 10.36 102 ARG B CA 1
ATOM 1797 C C . ARG B 1 105 ? 19.686 69.265 34.339 1.00 10.89 102 ARG B C 1
ATOM 1798 O O . ARG B 1 105 ? 18.875 69.596 33.510 1.00 11.84 102 ARG B O 1
ATOM 1806 N N . ASN B 1 106 ? 20.963 69.629 34.293 1.00 11.65 103 ASN B N 1
ATOM 1807 C CA . ASN B 1 106 ? 21.475 70.476 33.224 1.00 12.06 103 ASN B CA 1
ATOM 1808 C C . ASN B 1 106 ? 21.534 69.758 31.898 1.00 12.35 103 ASN B C 1
ATOM 1809 O O . ASN B 1 106 ? 21.184 70.317 30.872 1.00 12.39 103 ASN B O 1
ATOM 1814 N N . PHE B 1 107 ? 21.944 68.502 31.928 1.00 11.34 104 PHE B N 1
ATOM 1815 C CA . PHE B 1 107 ? 22.107 67.753 30.686 1.00 12.13 104 PHE B CA 1
ATOM 1816 C C . PHE B 1 107 ? 20.738 67.501 30.043 1.00 13.33 104 PHE B C 1
ATOM 1817 O O . PHE B 1 107 ? 20.627 67.464 28.825 1.00 13.48 104 PHE B O 1
ATOM 1833 N N . VAL B 1 109 ? 18.438 69.581 29.841 1.00 15.33 106 VAL B N 1
ATOM 1834 C CA . VAL B 1 109 ? 18.064 70.819 29.158 1.00 15.52 106 VAL B CA 1
ATOM 1835 C C . VAL B 1 109 ? 18.903 71.016 27.886 1.00 15.41 106 VAL B C 1
ATOM 1836 O O . VAL B 1 109 ? 18.357 71.158 26.777 1.00 15.86 106 VAL B O 1
ATOM 1840 N N . THR B 1 110 ? 20.224 70.976 28.037 1.00 14.36 107 THR B N 1
ATOM 1841 C CA . THR B 1 110 ? 21.153 71.379 26.969 1.00 14.51 107 THR B CA 1
ATOM 1842 C C . THR B 1 110 ? 21.867 70.219 26.263 1.00 14.21 107 THR B C 1
ATOM 1843 O O . THR B 1 110 ? 22.522 70.416 25.225 1.00 14.52 107 THR B O 1
ATOM 1847 N N . GLY B 1 111 ? 21.753 69.021 26.821 1.00 13.45 108 GLY B N 1
ATOM 1848 C CA . GLY B 1 111 ? 22.255 67.806 26.163 1.00 12.66 108 GLY B CA 1
ATOM 1849 C C . GLY B 1 111 ? 23.734 67.845 25.818 1.00 12.09 108 GLY B C 1
ATOM 1850 O O . GLY B 1 111 ? 24.531 68.517 26.480 1.00 11.41 108 GLY B O 1
ATOM 1851 N N . TRP B 1 112 ? 24.107 67.109 24.773 1.00 11.59 109 TRP B N 1
ATOM 1852 C CA . TRP B 1 112 ? 25.522 66.999 24.397 1.00 11.50 109 TRP B CA 1
ATOM 1853 C C . TRP B 1 112 ? 26.095 68.299 23.864 1.00 12.24 109 TRP B C 1
ATOM 1854 O O . TRP B 1 112 ? 27.307 68.537 23.979 1.00 11.45 109 TRP B O 1
ATOM 1865 N N . GLU B 1 113 ? 25.231 69.132 23.287 1.00 12.50 110 GLU B N 1
ATOM 1866 C CA A GLU B 1 113 ? 25.622 70.456 22.819 0.50 12.92 110 GLU B CA 1
ATOM 1867 C CA B GLU B 1 113 ? 25.682 70.441 22.804 0.50 13.61 110 GLU B CA 1
ATOM 1868 C C . GLU B 1 113 ? 26.235 71.282 23.949 1.00 13.68 110 GLU B C 1
ATOM 1869 O O . GLU B 1 113 ? 27.147 72.060 23.735 1.00 13.76 110 GLU B O 1
ATOM 1880 N N . GLY B 1 114 ? 25.708 71.093 25.158 1.00 13.24 111 GLY B N 1
ATOM 1881 C CA . GLY B 1 114 ? 26.150 71.857 26.325 1.00 13.91 111 GLY B CA 1
ATOM 1882 C C . GLY B 1 114 ? 27.356 71.276 27.040 1.00 13.55 111 GLY B C 1
ATOM 1883 O O . GLY B 1 114 ? 27.851 71.868 27.996 1.00 14.53 111 GLY B O 1
ATOM 1884 N N . ILE B 1 115 ? 27.846 70.124 26.590 1.00 12.21 112 ILE B N 1
ATOM 1885 C CA . ILE B 1 115 ? 28.972 69.473 27.278 1.00 12.10 112 ILE B CA 1
ATOM 1886 C C . ILE B 1 115 ? 30.281 69.920 26.638 1.00 12.10 112 ILE B C 1
ATOM 1887 O O . ILE B 1 115 ? 30.378 69.951 25.423 1.00 11.97 112 ILE B O 1
ATOM 1892 N N . GLN B 1 116 ? 31.282 70.260 27.450 1.00 12.65 113 GLN B N 1
ATOM 1893 C CA . GLN B 1 116 ? 32.626 70.541 26.941 1.00 12.55 113 GLN B CA 1
ATOM 1894 C C . GLN B 1 116 ? 33.628 70.105 27.996 1.00 12.64 113 GLN B C 1
ATOM 1895 O O . GLN B 1 116 ? 33.640 70.658 29.099 1.00 12.62 113 GLN B O 1
ATOM 1901 N N . PHE B 1 117 ? 34.425 69.094 27.667 1.00 12.25 114 PHE B N 1
ATOM 1902 C CA . PHE B 1 117 ? 35.534 68.655 28.532 1.00 12.37 114 PHE B CA 1
ATOM 1903 C C . PHE B 1 117 ? 36.785 69.469 28.260 1.00 12.78 114 PHE B C 1
ATOM 1904 O O . PHE B 1 117 ? 37.092 69.797 27.099 1.00 11.89 114 PHE B O 1
ATOM 1912 N N . GLU B 1 118 ? 37.525 69.777 29.326 1.00 12.65 115 GLU B N 1
ATOM 1913 C CA . GLU B 1 118 ? 38.818 70.416 29.207 1.00 14.57 115 GLU B CA 1
ATOM 1914 C C . GLU B 1 118 ? 39.878 69.423 28.740 1.00 14.16 115 GLU B C 1
ATOM 1915 O O . GLU B 1 118 ? 40.783 69.771 27.979 1.00 13.86 115 GLU B O 1
ATOM 1921 N N . THR B 1 119 ? 39.734 68.173 29.181 1.00 13.53 116 THR B N 1
ATOM 1922 C CA . THR B 1 119 ? 40.628 67.104 28.799 1.00 14.11 116 THR B CA 1
ATOM 1923 C C . THR B 1 119 ? 39.889 65.775 28.980 1.00 13.45 116 THR B C 1
ATOM 1924 O O . THR B 1 119 ? 38.785 65.757 29.500 1.00 13.07 116 THR B O 1
ATOM 1928 N N . SER B 1 120 ? 40.489 64.681 28.533 1.00 13.96 117 SER B N 1
ATOM 1929 C CA . SER B 1 120 ? 39.800 63.384 28.578 1.00 14.59 117 SER B CA 1
ATOM 1930 C C . SER B 1 120 ? 39.906 62.747 29.954 1.00 13.28 117 SER B C 1
ATOM 1931 O O . SER B 1 120 ? 40.920 62.887 30.647 1.00 12.45 117 SER B O 1
ATOM 1934 N N . ALA B 1 121 ? 38.842 62.059 30.341 1.00 12.40 118 ALA B N 1
ATOM 1935 C CA . ALA B 1 121 ? 38.753 61.447 31.662 1.00 10.95 118 ALA B CA 1
ATOM 1936 C C . ALA B 1 121 ? 38.907 59.936 31.671 1.00 11.64 118 ALA B C 1
ATOM 1937 O O . ALA B 1 121 ? 39.196 59.368 32.724 1.00 11.66 118 ALA B O 1
ATOM 1939 N N . LEU B 1 122 ? 38.736 59.287 30.521 1.00 10.67 119 LEU B N 1
ATOM 1940 C CA . LEU B 1 122 ? 38.738 57.813 30.481 1.00 10.71 119 LEU B CA 1
ATOM 1941 C C . LEU B 1 122 ? 39.611 57.258 29.370 1.00 11.65 119 LEU B C 1
ATOM 1942 O O . LEU B 1 122 ? 39.589 57.766 28.245 1.00 11.05 119 LEU B O 1
ATOM 1947 N N . THR B 1 123 ? 40.361 56.201 29.691 1.00 11.67 120 THR B N 1
ATOM 1948 C CA A THR B 1 123 ? 41.090 55.425 28.680 0.50 11.50 120 THR B CA 1
ATOM 1949 C CA B THR B 1 123 ? 41.120 55.445 28.707 0.50 12.08 120 THR B CA 1
ATOM 1950 C C . THR B 1 123 ? 40.780 53.961 28.881 1.00 12.21 120 THR B C 1
ATOM 1951 O O . THR B 1 123 ? 40.785 53.475 30.006 1.00 13.08 120 THR B O 1
ATOM 1958 N N . ALA B 1 124 ? 40.483 53.258 27.785 1.00 12.16 121 ALA B N 1
ATOM 1959 C CA . ALA B 1 124 ? 40.141 51.831 27.889 1.00 12.03 121 ALA B CA 1
ATOM 1960 C C . ALA B 1 124 ? 41.284 51.057 28.517 1.00 13.20 121 ALA B C 1
ATOM 1961 O O . ALA B 1 124 ? 42.440 51.248 28.121 1.00 12.78 121 ALA B O 1
#

B-factor: mean 15.8, std 6.13, range [4.96, 41.61]

Organism: Vibrio parahaemolyticus serotype O3:K6 (strain RIMD 2210633) (NCBI:txid223926)

Foldseek 3Di:
DDDDDDVVLVVCLVVPLLEELVRLVSQVVPWDFDFWWKWQAPDTAHGVGPVSLLCVLVCVVVVHFVSSLSNHNCCNVPVPPVCVPDCPPVNSVRCVCPPVGMDIPDRTIDD/DPDPDDDVVQVVCLVVPLLEALVRLVNQVVPKDFFFWWKWQAPDTAHTVGPSSLLCVLVCVVVVPFNSSLSNNNCCNVPVPPVCVPDCPPVNSNRCVCPPVRMDIPDHTIDD

CATH classification: 3.20.160.10

Radius of gyration: 18.21 Å; Cα contacts (8 Å, |Δi|>4): 356; chains: 2; bounding box: 39×48×50 Å